Protein AF-A0A8S0GYQ1-F1 (afdb_monomer)

Nearest PDB structures (foldseek):
  6uzl-assembly1_B  TM=2.030E-01  e=9.164E+00  Escherichia coli

Foldseek 3Di:
DDPVVVVVVVVVVVVVVCVPPPNPQVVLVVVLVVQVVVHPLSSLCVLCVLVVQLCLQQVLLQVLLVVVCVVVVVDLQLLLQSSQSCVQQVAFNLVSCVVRPPLCSNSSVCVSPVPQPLNVLSNQLNVLSVVQSVLRRCNNCVVVVHDDDDDPVRSVVSSVCNVVSVVSNCVSSVSNLLRSLVSNLVSLVVVLVVCCVPPNDALVSLVSVLLSLLSVLLNVLVVCVVVVNDDLVNLVVSLVVSVVSVVVSVVRLDDPDDDPVNVVSNQLCVQLVVLSVQLSVLSVLLSVCVVVVHDPVSNVVSSVSNVSSSSSNSSSNCVVVSVVD

Mean predicted aligned error: 8.32 Å

Structure (mmCIF, N/CA/C/O backbone):
data_AF-A0A8S0GYQ1-F1
#
_entry.id   AF-A0A8S0GYQ1-F1
#
loop_
_atom_site.group_PDB
_atom_site.id
_atom_site.type_symbol
_atom_site.label_atom_id
_atom_site.label_alt_id
_atom_site.label_comp_id
_atom_site.label_asym_id
_atom_site.label_entity_id
_atom_site.label_seq_id
_atom_site.pdbx_PDB_ins_code
_atom_site.Cartn_x
_atom_site.Cartn_y
_atom_site.Cartn_z
_atom_site.occupancy
_atom_site.B_iso_or_equiv
_atom_site.auth_seq_id
_atom_site.auth_comp_id
_atom_site.auth_asym_id
_atom_site.auth_atom_id
_atom_site.pdbx_PDB_model_num
ATOM 1 N N . MET A 1 1 ? 32.419 1.983 55.353 1.00 44.28 1 MET A N 1
ATOM 2 C CA . MET A 1 1 ? 32.301 2.338 53.918 1.00 44.28 1 MET A CA 1
ATOM 3 C C . MET A 1 1 ? 31.453 3.589 53.812 1.00 44.28 1 MET A C 1
ATOM 5 O O . MET A 1 1 ? 30.382 3.612 54.399 1.00 44.28 1 MET A O 1
ATOM 9 N N . ASN A 1 2 ? 31.965 4.642 53.174 1.00 34.84 2 ASN A N 1
ATOM 10 C CA . ASN A 1 2 ? 31.325 5.958 53.165 1.00 34.84 2 ASN A CA 1
ATOM 11 C C . ASN A 1 2 ? 30.160 5.965 52.139 1.00 34.84 2 ASN A C 1
ATOM 13 O O . ASN A 1 2 ? 30.427 5.750 50.954 1.00 34.84 2 ASN A O 1
ATOM 17 N N . PRO A 1 3 ? 28.890 6.174 52.545 1.00 40.16 3 PRO A N 1
ATOM 18 C CA . PRO A 1 3 ? 27.727 6.031 51.656 1.00 40.16 3 PRO A CA 1
ATOM 19 C C . PRO A 1 3 ? 27.695 7.042 50.499 1.00 40.16 3 PRO A C 1
ATOM 21 O O . PRO A 1 3 ? 27.059 6.795 49.478 1.00 40.16 3 PRO A O 1
ATOM 24 N N . ASN A 1 4 ? 28.462 8.131 50.601 1.00 40.25 4 ASN A N 1
ATOM 25 C CA . ASN A 1 4 ? 28.555 9.174 49.575 1.00 40.25 4 ASN A CA 1
ATOM 26 C C . ASN A 1 4 ? 29.344 8.759 48.317 1.00 40.25 4 ASN A C 1
ATOM 28 O O . ASN A 1 4 ? 29.399 9.523 47.359 1.00 40.25 4 ASN A O 1
ATOM 32 N N . TRP A 1 5 ? 29.938 7.560 48.296 1.00 33.81 5 TRP A N 1
ATOM 33 C CA . TRP A 1 5 ? 30.630 7.013 47.119 1.00 33.81 5 TRP A CA 1
ATOM 34 C C . TRP A 1 5 ? 29.792 5.989 46.333 1.00 33.81 5 TRP A C 1
ATOM 36 O O . TRP A 1 5 ? 30.150 5.653 45.210 1.00 33.81 5 TRP A O 1
ATOM 46 N N . LEU A 1 6 ? 28.647 5.533 46.858 1.00 37.72 6 LEU A N 1
ATOM 47 C CA . LEU A 1 6 ? 27.788 4.551 46.174 1.00 37.72 6 LEU A CA 1
ATOM 48 C C . LEU A 1 6 ? 26.977 5.168 45.021 1.00 37.72 6 LEU A C 1
ATOM 50 O O . LEU A 1 6 ? 26.761 4.516 44.003 1.00 37.72 6 LEU A O 1
ATOM 54 N N . LEU A 1 7 ? 26.590 6.439 45.147 1.00 37.38 7 LEU A N 1
ATOM 55 C CA . LEU A 1 7 ? 25.866 7.183 44.111 1.00 37.38 7 LEU A CA 1
ATOM 56 C C . LEU A 1 7 ? 26.712 7.478 42.855 1.00 37.38 7 LEU A C 1
ATOM 58 O O . LEU A 1 7 ? 26.239 7.164 41.764 1.00 37.38 7 LEU A O 1
ATOM 62 N N . PRO A 1 8 ? 27.954 8.003 42.943 1.00 39.53 8 PRO A N 1
ATOM 63 C CA . PRO A 1 8 ? 28.768 8.235 41.750 1.00 39.53 8 PRO A CA 1
ATOM 64 C C . PRO A 1 8 ? 29.263 6.928 41.114 1.00 39.53 8 PRO A C 1
ATOM 66 O O . PRO A 1 8 ? 29.319 6.843 39.892 1.00 39.53 8 PRO A O 1
ATOM 69 N N . ILE A 1 9 ? 29.545 5.879 41.898 1.00 42.47 9 ILE A N 1
ATOM 70 C CA . ILE A 1 9 ? 29.952 4.570 41.358 1.00 42.47 9 ILE A CA 1
ATOM 71 C C . ILE A 1 9 ? 28.778 3.881 40.640 1.00 42.47 9 ILE A C 1
ATOM 73 O O . ILE A 1 9 ? 28.980 3.317 39.567 1.00 42.47 9 ILE A O 1
ATOM 77 N N . GLY A 1 10 ? 27.546 3.989 41.158 1.00 35.22 10 GLY A N 1
ATOM 78 C CA . GLY A 1 10 ? 26.337 3.479 40.496 1.00 35.22 10 GLY A CA 1
ATOM 79 C C . GLY A 1 10 ? 25.985 4.221 39.200 1.00 35.22 10 GLY A C 1
ATOM 80 O O . GLY A 1 10 ? 25.602 3.591 38.216 1.00 35.22 10 GLY A O 1
ATOM 81 N N . LEU A 1 11 ? 26.187 5.543 39.159 1.00 40.12 11 LEU A N 1
ATOM 82 C CA . LEU A 1 11 ? 25.996 6.364 37.954 1.00 40.12 11 LEU A CA 1
ATOM 83 C C . LEU A 1 11 ? 27.072 6.099 36.892 1.00 40.12 11 LEU A C 1
ATOM 85 O O . LEU A 1 11 ? 26.756 6.016 35.707 1.00 40.12 11 LEU A O 1
ATOM 89 N N . VAL A 1 12 ? 28.327 5.899 37.307 1.00 40.50 12 VAL A N 1
ATOM 90 C CA . VAL A 1 12 ? 29.435 5.563 36.401 1.00 40.50 12 VAL A CA 1
ATOM 91 C C . VAL A 1 12 ? 29.296 4.138 35.855 1.00 40.50 12 VAL A C 1
ATOM 93 O O . VAL A 1 12 ? 29.526 3.942 34.664 1.00 40.50 12 VAL A O 1
ATOM 96 N N . LEU A 1 13 ? 28.838 3.158 36.646 1.00 38.81 13 LEU A N 1
ATOM 97 C CA . LEU A 1 13 ? 28.524 1.800 36.164 1.00 38.81 13 LEU A CA 1
ATOM 98 C C . LEU A 1 13 ? 27.293 1.765 35.241 1.00 38.81 13 LEU A C 1
ATOM 100 O O . LEU A 1 13 ? 27.305 1.058 34.235 1.00 38.81 13 LEU A O 1
ATOM 104 N N . GLY A 1 14 ? 26.261 2.568 35.525 1.00 37.78 14 GLY A N 1
ATOM 105 C CA . GLY A 1 14 ? 25.085 2.708 34.659 1.00 37.78 14 GLY A CA 1
ATOM 106 C C . GLY A 1 14 ? 25.404 3.357 33.306 1.00 37.78 14 GLY A C 1
ATOM 107 O O . GLY A 1 14 ? 24.944 2.882 32.271 1.00 37.78 14 GLY A O 1
ATOM 108 N N . LEU A 1 15 ? 26.249 4.394 33.290 1.00 39.94 15 LEU A N 1
ATOM 109 C CA . LEU A 1 15 ? 26.660 5.085 32.060 1.00 39.94 15 LEU A CA 1
ATOM 110 C C . LEU A 1 15 ? 27.707 4.303 31.248 1.00 39.94 15 LEU A C 1
ATOM 112 O O . LEU A 1 15 ? 27.685 4.355 30.020 1.00 39.94 15 LEU A O 1
ATOM 116 N N . THR A 1 16 ? 28.582 3.524 31.892 1.00 38.12 16 THR A N 1
ATOM 117 C CA . THR A 1 16 ? 29.564 2.682 31.177 1.00 38.12 16 THR A CA 1
ATOM 118 C C . THR A 1 16 ? 28.940 1.433 30.549 1.00 38.12 16 THR A C 1
ATOM 120 O O . THR A 1 16 ? 29.369 1.032 29.466 1.00 38.12 16 THR A O 1
ATOM 123 N N . LEU A 1 17 ? 27.871 0.870 31.128 1.00 38.47 17 LEU A N 1
ATOM 124 C CA . LEU A 1 17 ? 27.113 -0.230 30.507 1.00 38.47 17 LEU A CA 1
ATOM 125 C C . LEU A 1 17 ? 26.279 0.222 29.295 1.00 38.47 17 LEU A C 1
ATOM 127 O O . LEU A 1 17 ? 26.139 -0.536 28.337 1.00 38.47 17 LEU A O 1
ATOM 131 N N . VAL A 1 18 ? 25.791 1.467 29.290 1.00 39.97 18 VAL A N 1
ATOM 132 C CA . VAL A 1 18 ? 25.131 2.082 28.120 1.00 39.97 18 VAL A CA 1
ATOM 133 C C . VAL A 1 18 ? 26.150 2.486 27.041 1.00 39.97 18 VAL A C 1
ATOM 135 O O . VAL A 1 18 ? 25.830 2.473 25.854 1.00 39.97 18 VAL A O 1
ATOM 138 N N . GLY A 1 19 ? 27.392 2.792 27.432 1.00 35.19 19 GLY A N 1
ATOM 139 C CA . GLY A 1 19 ? 28.473 3.174 26.518 1.00 35.19 19 GLY A CA 1
ATOM 140 C C . GLY A 1 19 ? 29.152 2.016 25.772 1.00 35.19 19 GLY A C 1
ATOM 141 O O . GLY A 1 19 ? 29.687 2.239 24.689 1.00 35.19 19 GLY A O 1
ATOM 142 N N . LEU A 1 20 ? 29.127 0.786 26.304 1.00 36.41 20 LEU A N 1
ATOM 143 C CA . LEU A 1 20 ? 29.852 -0.364 25.725 1.00 36.41 20 LEU A CA 1
ATOM 144 C C . LEU A 1 20 ? 28.961 -1.398 25.013 1.00 36.41 20 LEU A C 1
ATOM 146 O O . LEU A 1 20 ? 29.473 -2.247 24.285 1.00 36.41 20 LEU A O 1
ATOM 150 N N . ALA A 1 21 ? 27.636 -1.299 25.139 1.00 37.34 21 ALA A N 1
ATOM 151 C CA . ALA A 1 21 ? 26.680 -2.076 24.355 1.00 37.34 21 ALA A CA 1
ATOM 152 C C . ALA A 1 21 ? 25.770 -1.108 23.595 1.00 37.34 21 ALA A C 1
ATOM 154 O O . ALA A 1 21 ? 24.967 -0.415 24.209 1.00 37.34 21 ALA A O 1
ATOM 155 N N . GLY A 1 22 ? 25.911 -1.048 22.264 1.00 36.31 22 GLY A N 1
ATOM 156 C CA . GLY A 1 22 ? 25.207 -0.101 21.392 1.00 36.31 22 GLY A CA 1
ATOM 157 C C . GLY A 1 22 ? 23.780 0.222 21.859 1.00 36.31 22 GLY A C 1
ATOM 158 O O . GLY A 1 22 ? 22.907 -0.646 21.875 1.00 36.31 22 GLY A O 1
ATOM 159 N N . ALA A 1 23 ? 23.568 1.484 22.233 1.00 38.94 23 ALA A N 1
ATOM 160 C CA . ALA A 1 23 ? 22.465 1.973 23.060 1.00 38.94 23 ALA A CA 1
ATOM 161 C C . ALA A 1 23 ? 21.030 1.761 22.523 1.00 38.94 23 ALA A C 1
ATOM 163 O O . ALA A 1 23 ? 20.078 2.115 23.209 1.00 38.94 23 ALA A O 1
ATOM 164 N N . SER A 1 24 ? 20.813 1.160 21.347 1.00 47.16 24 SER A N 1
ATOM 165 C CA . SER A 1 24 ? 19.453 0.975 20.808 1.00 47.16 24 SER A CA 1
ATOM 166 C C . SER A 1 24 ? 18.677 -0.165 21.470 1.00 47.16 24 SER A C 1
ATOM 168 O O . SER A 1 24 ? 17.473 -0.046 21.676 1.00 47.16 24 SER A O 1
ATOM 170 N N . LYS A 1 25 ? 19.347 -1.261 21.849 1.00 45.75 25 LYS A N 1
ATOM 171 C CA . LYS A 1 25 ? 18.683 -2.431 22.451 1.00 45.75 25 LYS A CA 1
ATOM 172 C C . LYS A 1 25 ? 18.169 -2.195 23.881 1.00 45.75 25 LYS A C 1
ATOM 174 O O . LYS A 1 25 ? 17.034 -2.588 24.147 1.00 45.75 25 LYS A O 1
ATOM 179 N N . PRO A 1 26 ? 18.932 -1.583 24.811 1.00 49.12 26 PRO A N 1
ATOM 180 C CA . PRO A 1 26 ? 18.418 -1.308 26.154 1.00 49.12 26 PRO A CA 1
ATOM 181 C C . PRO A 1 26 ? 17.347 -0.206 26.159 1.00 49.12 26 PRO A C 1
ATOM 183 O O . PRO A 1 26 ? 16.358 -0.351 26.871 1.00 49.12 26 PRO A O 1
ATOM 186 N N . LEU A 1 27 ? 17.476 0.832 25.321 1.00 56.28 27 LEU A N 1
ATOM 187 C CA . LEU A 1 27 ? 16.452 1.877 25.182 1.00 56.28 27 LEU A CA 1
ATOM 188 C C . LEU A 1 27 ? 15.154 1.332 24.566 1.00 56.28 27 LEU A C 1
ATOM 190 O O . LEU A 1 27 ? 14.079 1.582 25.098 1.00 56.28 27 LEU A O 1
ATOM 194 N N . GLY A 1 28 ? 15.239 0.495 23.525 1.00 55.81 28 GLY A N 1
ATOM 195 C CA . GLY A 1 28 ? 14.060 -0.148 22.934 1.00 55.81 28 GLY A CA 1
ATOM 196 C C . GLY A 1 28 ? 13.309 -1.071 23.903 1.00 55.81 28 GLY A C 1
ATOM 197 O O . GLY A 1 28 ? 12.087 -1.158 23.834 1.00 55.81 28 GLY A O 1
ATOM 198 N N . ARG A 1 29 ? 14.016 -1.722 24.840 1.00 60.44 29 ARG A N 1
ATOM 199 C CA . ARG A 1 29 ? 13.402 -2.525 25.913 1.00 60.44 29 ARG A CA 1
ATOM 200 C C . ARG A 1 29 ? 12.695 -1.669 26.962 1.00 60.44 29 ARG A C 1
ATOM 202 O O . ARG A 1 29 ? 11.661 -2.094 27.461 1.00 60.44 29 ARG A O 1
ATOM 209 N N . LEU A 1 30 ? 13.239 -0.497 27.294 1.00 55.66 30 LEU A N 1
ATOM 210 C CA . LEU A 1 30 ? 12.618 0.440 28.234 1.00 55.66 30 LEU A CA 1
ATOM 211 C C . LEU A 1 30 ? 11.359 1.080 27.640 1.00 55.66 30 LEU A C 1
ATOM 213 O O . LEU A 1 30 ? 10.330 1.087 28.308 1.00 55.66 30 LEU A O 1
ATOM 217 N N . ASP A 1 31 ? 11.410 1.522 26.381 1.00 57.66 31 ASP A N 1
ATOM 218 C CA . ASP A 1 31 ? 10.234 2.015 25.651 1.00 57.66 31 ASP A CA 1
ATOM 219 C C . ASP A 1 31 ? 9.130 0.955 25.591 1.00 57.66 31 ASP A C 1
ATOM 221 O O . ASP A 1 31 ? 7.994 1.220 25.961 1.00 57.66 31 ASP A O 1
ATOM 225 N N . LEU A 1 32 ? 9.464 -0.273 25.175 1.00 59.47 32 LEU A N 1
ATOM 226 C CA . LEU A 1 32 ? 8.482 -1.357 25.098 1.00 59.47 32 LEU A CA 1
ATOM 227 C C . LEU A 1 32 ? 7.928 -1.747 26.465 1.00 59.47 32 LEU A C 1
ATOM 229 O O . LEU A 1 32 ? 6.761 -2.111 26.567 1.00 59.47 32 LEU A O 1
ATOM 233 N N . TRP A 1 33 ? 8.751 -1.687 27.513 1.00 64.62 33 TRP A N 1
ATOM 234 C CA . TRP A 1 33 ? 8.284 -1.903 28.875 1.00 64.62 33 TRP A CA 1
ATOM 235 C C . TRP A 1 33 ? 7.270 -0.828 29.280 1.00 64.62 33 TRP A C 1
ATOM 237 O O . TRP A 1 33 ? 6.220 -1.183 29.805 1.00 64.62 33 TRP A O 1
ATOM 247 N N . LEU A 1 34 ? 7.534 0.451 28.981 1.00 65.12 34 LEU A N 1
ATOM 248 C CA . LEU A 1 34 ? 6.586 1.548 29.211 1.00 65.12 34 LEU A CA 1
ATOM 249 C C . LEU A 1 34 ? 5.295 1.364 28.400 1.00 65.12 34 LEU A C 1
ATOM 251 O O . LEU A 1 34 ? 4.205 1.525 28.941 1.00 65.12 34 LEU A O 1
ATOM 255 N N . ASP A 1 35 ? 5.399 0.955 27.138 1.00 66.69 35 ASP A N 1
ATOM 256 C CA . ASP A 1 35 ? 4.242 0.711 26.273 1.00 66.69 35 ASP A CA 1
ATOM 257 C C . ASP A 1 35 ? 3.379 -0.454 26.771 1.00 66.69 35 ASP A C 1
ATOM 259 O O . ASP A 1 35 ? 2.149 -0.406 26.711 1.00 66.69 35 ASP A O 1
ATOM 263 N N . HIS A 1 36 ? 4.017 -1.498 27.304 1.00 56.06 36 HIS A N 1
ATOM 264 C CA . HIS A 1 36 ? 3.325 -2.649 27.874 1.00 56.06 36 HIS A CA 1
ATOM 265 C C . HIS A 1 36 ? 2.578 -2.288 29.171 1.00 56.06 36 HIS A C 1
ATOM 267 O O . HIS A 1 36 ? 1.593 -2.953 29.501 1.00 56.06 36 HIS A O 1
ATOM 273 N N . GLN A 1 37 ? 2.999 -1.235 29.887 1.00 68.25 37 GLN A N 1
ATOM 274 C CA . GLN A 1 37 ? 2.236 -0.699 31.021 1.00 68.25 37 GLN A CA 1
ATOM 275 C C . GLN A 1 37 ? 0.925 -0.031 30.574 1.00 68.25 37 GLN A C 1
ATOM 277 O O . GLN A 1 37 ? -0.034 -0.044 31.340 1.00 68.25 37 GLN A O 1
ATOM 282 N N . ASP A 1 38 ? 0.856 0.526 29.354 1.00 73.69 38 ASP A N 1
ATOM 283 C CA . ASP A 1 38 ? -0.395 1.048 28.781 1.00 73.69 38 ASP A CA 1
ATOM 284 C C . ASP A 1 38 ? -1.295 -0.103 28.302 1.00 73.69 38 ASP A C 1
ATOM 286 O O . ASP A 1 38 ? -2.409 -0.272 28.795 1.00 73.69 38 ASP A O 1
ATOM 290 N N . SER A 1 39 ? -0.815 -0.936 27.367 1.00 80.75 39 SER A N 1
ATOM 291 C CA . SER A 1 39 ? -1.464 -2.207 27.002 1.00 80.75 39 SER A CA 1
ATOM 292 C C . SER A 1 39 ? -0.577 -3.082 26.097 1.00 80.75 39 SER A C 1
ATOM 294 O O . SER A 1 39 ? 0.268 -2.551 25.370 1.00 80.75 39 SER A O 1
ATOM 296 N N . PRO A 1 40 ? -0.826 -4.408 26.008 1.00 86.12 40 PRO A N 1
ATOM 297 C CA . PRO A 1 40 ? -0.179 -5.263 25.005 1.00 86.12 40 PRO A CA 1
ATOM 298 C C . PRO A 1 40 ? -0.375 -4.763 23.562 1.00 86.12 40 PRO A C 1
ATOM 300 O O . PRO A 1 40 ? 0.549 -4.816 22.753 1.00 86.12 40 PRO A O 1
ATOM 303 N N . SER A 1 41 ? -1.555 -4.213 23.251 1.00 84.44 41 SER A N 1
ATOM 304 C CA . SER A 1 41 ? -1.864 -3.665 21.922 1.00 84.44 41 SER A CA 1
ATOM 305 C C . SER A 1 41 ? -1.034 -2.420 21.586 1.00 84.44 41 SER A C 1
ATOM 307 O O . SER A 1 41 ? -0.599 -2.259 20.448 1.00 84.44 41 SER A O 1
ATOM 309 N N . THR A 1 42 ? -0.752 -1.569 22.580 1.00 84.12 42 THR A N 1
ATOM 310 C CA . THR A 1 42 ? 0.104 -0.384 22.427 1.00 84.12 42 THR A CA 1
ATOM 311 C C . THR A 1 42 ? 1.555 -0.801 22.185 1.00 84.12 42 THR A C 1
ATOM 313 O O . THR A 1 42 ? 2.178 -0.308 21.245 1.00 84.12 42 THR A O 1
ATOM 316 N N . ALA A 1 43 ? 2.071 -1.765 22.955 1.00 86.62 43 ALA A N 1
ATOM 317 C CA . ALA A 1 43 ? 3.413 -2.311 22.739 1.00 86.62 43 ALA A CA 1
ATOM 318 C C . ALA A 1 43 ? 3.568 -2.922 21.336 1.00 86.62 43 ALA A C 1
ATOM 320 O O . ALA A 1 43 ? 4.577 -2.694 20.667 1.00 86.62 43 ALA A O 1
ATOM 321 N N . GLN A 1 44 ? 2.550 -3.643 20.857 1.00 91.56 44 GLN A N 1
ATOM 322 C CA . GLN A 1 44 ? 2.535 -4.201 19.506 1.00 91.56 44 GLN A CA 1
ATOM 323 C C . GLN A 1 44 ? 2.498 -3.117 18.423 1.00 91.56 44 GLN A C 1
ATOM 325 O O . GLN A 1 44 ? 3.324 -3.160 17.512 1.00 91.56 44 GLN A O 1
ATOM 330 N N . ALA A 1 45 ? 1.621 -2.114 18.539 1.00 88.06 45 ALA A N 1
ATOM 331 C CA . ALA A 1 45 ? 1.587 -0.983 17.609 1.00 88.06 45 ALA A CA 1
ATOM 332 C C . ALA A 1 45 ? 2.955 -0.287 17.516 1.00 88.06 45 ALA A C 1
ATOM 334 O O . ALA A 1 45 ? 3.472 -0.065 16.421 1.00 88.06 45 ALA A O 1
ATOM 335 N N . ASN A 1 46 ? 3.586 -0.010 18.658 1.00 88.12 46 ASN A N 1
ATOM 336 C CA . ASN A 1 46 ? 4.882 0.666 18.706 1.00 88.12 46 ASN A CA 1
ATOM 337 C C . ASN A 1 46 ? 6.035 -0.208 18.195 1.00 88.12 46 ASN A C 1
ATOM 339 O O . ASN A 1 46 ? 6.995 0.314 17.624 1.00 88.12 46 ASN A O 1
ATOM 343 N N . ALA A 1 47 ? 5.945 -1.531 18.352 1.00 92.44 47 ALA A N 1
ATOM 344 C CA . ALA A 1 47 ? 6.902 -2.466 17.771 1.00 92.44 47 ALA A CA 1
ATOM 345 C C . ALA A 1 47 ? 6.804 -2.553 16.240 1.00 92.44 47 ALA A C 1
ATOM 347 O O . ALA A 1 47 ? 7.823 -2.753 15.578 1.00 92.44 47 ALA A O 1
ATOM 348 N N . LEU A 1 48 ? 5.601 -2.389 15.682 1.00 94.19 48 LEU A N 1
ATOM 349 C CA . LEU A 1 48 ? 5.346 -2.438 14.240 1.00 94.19 48 LEU A CA 1
ATOM 350 C C . LEU A 1 48 ? 5.515 -1.080 13.551 1.00 94.19 48 LEU A C 1
ATOM 352 O O . LEU A 1 48 ? 5.822 -1.048 12.360 1.00 94.19 48 LEU A O 1
ATOM 356 N N . ALA A 1 49 ? 5.357 0.032 14.275 1.00 90.94 49 ALA A N 1
ATOM 357 C CA . ALA A 1 49 ? 5.348 1.383 13.714 1.00 90.94 49 ALA A CA 1
ATOM 358 C C . ALA A 1 49 ? 6.544 1.704 12.793 1.00 90.94 49 ALA A C 1
ATOM 360 O O . ALA A 1 49 ? 6.305 2.243 11.712 1.00 90.94 49 ALA A O 1
ATOM 361 N N . PRO A 1 50 ? 7.806 1.342 13.110 1.00 92.75 50 PRO A N 1
ATOM 362 C CA . PRO A 1 50 ? 8.924 1.588 12.196 1.00 92.75 50 PRO A CA 1
ATOM 363 C C . PRO A 1 50 ? 8.824 0.797 10.880 1.00 92.75 50 PRO A C 1
ATOM 365 O O . PRO A 1 50 ? 9.187 1.311 9.822 1.00 92.75 50 PRO A O 1
ATOM 368 N N . ILE A 1 51 ? 8.299 -0.432 10.926 1.00 95.50 51 ILE A N 1
ATOM 369 C CA . ILE A 1 51 ? 8.076 -1.274 9.741 1.00 95.50 51 ILE A CA 1
ATOM 370 C C . ILE A 1 51 ? 6.938 -0.685 8.902 1.00 95.50 51 ILE A C 1
ATOM 372 O O . ILE A 1 51 ? 7.110 -0.467 7.705 1.00 95.50 51 ILE A O 1
ATOM 376 N N . VAL A 1 52 ? 5.808 -0.356 9.538 1.00 91.88 52 VAL A N 1
ATOM 377 C CA . VAL A 1 52 ? 4.659 0.301 8.894 1.00 91.88 52 VAL A CA 1
ATOM 378 C C . VAL A 1 52 ? 5.083 1.619 8.244 1.00 91.88 52 VAL A C 1
ATOM 380 O O . VAL A 1 52 ? 4.722 1.871 7.098 1.00 91.88 52 VAL A O 1
ATOM 383 N N . ASN A 1 53 ? 5.882 2.443 8.929 1.00 90.31 53 ASN A N 1
ATOM 384 C CA . ASN A 1 53 ? 6.372 3.708 8.387 1.00 90.31 53 ASN A CA 1
ATOM 385 C C . ASN A 1 53 ? 7.262 3.483 7.159 1.00 90.31 53 ASN A C 1
ATOM 387 O O . ASN A 1 53 ? 7.029 4.088 6.118 1.00 90.31 53 ASN A O 1
ATOM 391 N N . CYS A 1 54 ? 8.223 2.562 7.229 1.00 93.31 54 CYS A N 1
ATOM 392 C CA . CYS A 1 54 ? 9.060 2.232 6.078 1.00 93.31 54 CYS A CA 1
ATOM 393 C C . CYS A 1 54 ? 8.228 1.769 4.862 1.00 93.31 54 CYS A C 1
ATOM 395 O O . CYS A 1 54 ? 8.433 2.248 3.745 1.00 93.31 54 CYS A O 1
ATOM 397 N N . MET A 1 55 ? 7.233 0.900 5.077 1.00 93.50 55 MET A N 1
ATOM 398 C CA . MET A 1 55 ? 6.337 0.438 4.010 1.00 93.50 55 MET A CA 1
ATOM 399 C C . MET A 1 55 ? 5.480 1.578 3.439 1.00 93.50 55 MET A C 1
ATOM 401 O O . MET A 1 55 ? 5.362 1.735 2.227 1.00 93.50 55 MET A O 1
ATOM 405 N N . ASN A 1 56 ? 4.912 2.421 4.295 1.00 89.75 56 ASN A N 1
ATOM 406 C CA . ASN A 1 56 ? 4.023 3.495 3.863 1.00 89.75 56 ASN A CA 1
ATOM 407 C C . ASN A 1 56 ? 4.758 4.636 3.149 1.00 89.75 56 ASN A C 1
ATOM 409 O O . ASN A 1 56 ? 4.210 5.215 2.212 1.00 89.75 56 ASN A O 1
ATOM 413 N N . GLN A 1 57 ? 5.977 4.963 3.586 1.00 87.25 57 GLN A N 1
ATOM 414 C CA . GLN A 1 57 ? 6.720 6.123 3.087 1.00 87.25 57 GLN A CA 1
ATOM 415 C C . GLN A 1 57 ? 7.681 5.808 1.943 1.00 87.25 57 GLN A C 1
ATOM 417 O O . GLN A 1 57 ? 8.038 6.717 1.197 1.00 87.25 57 GLN A O 1
ATOM 422 N N . VAL A 1 58 ? 8.099 4.548 1.789 1.00 90.62 58 VAL A N 1
ATOM 423 C CA . VAL A 1 58 ? 9.044 4.138 0.739 1.00 90.62 58 VAL A CA 1
ATOM 424 C C . VAL A 1 58 ? 8.398 3.148 -0.219 1.00 90.62 58 VAL A C 1
ATOM 426 O O . VAL A 1 58 ? 8.324 3.422 -1.415 1.00 90.62 58 VAL A O 1
ATOM 429 N N . ASP A 1 59 ? 7.877 2.033 0.297 1.00 92.62 59 ASP A N 1
ATOM 430 C CA . ASP A 1 59 ? 7.36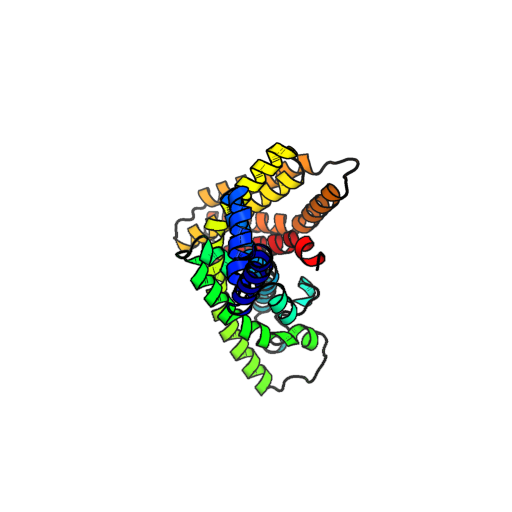7 0.949 -0.549 1.00 92.62 59 ASP A CA 1
ATOM 431 C C . ASP A 1 59 ? 6.115 1.334 -1.342 1.00 92.62 59 ASP A C 1
ATOM 433 O O . ASP A 1 59 ? 6.030 1.058 -2.536 1.00 92.62 59 ASP A O 1
ATOM 437 N N . VAL A 1 60 ? 5.146 2.000 -0.707 1.00 91.62 60 VAL A N 1
ATOM 438 C CA . VAL A 1 60 ? 3.918 2.434 -1.388 1.00 91.62 60 VAL A CA 1
ATOM 439 C C . VAL A 1 60 ? 4.225 3.407 -2.547 1.00 91.62 60 VAL A C 1
ATOM 441 O O . VAL A 1 60 ? 3.842 3.089 -3.674 1.00 91.62 60 VAL A O 1
ATOM 444 N N . PRO A 1 61 ? 4.936 4.544 -2.355 1.00 89.38 61 PRO A N 1
ATOM 445 C CA . PRO A 1 61 ? 5.328 5.412 -3.472 1.00 89.38 61 PRO A CA 1
ATOM 446 C C . PRO A 1 61 ? 6.112 4.682 -4.562 1.00 89.38 61 PRO A C 1
ATOM 448 O O . PRO A 1 61 ? 5.872 4.900 -5.749 1.00 89.38 61 PRO A O 1
ATOM 451 N N . TRP A 1 62 ? 7.024 3.792 -4.164 1.00 90.00 62 TRP A N 1
ATOM 452 C CA . TRP A 1 62 ? 7.803 2.997 -5.101 1.00 90.00 62 TRP A CA 1
ATOM 453 C C . TRP A 1 62 ? 6.917 2.120 -5.987 1.00 90.00 62 TRP A C 1
ATOM 455 O O . TRP A 1 62 ? 7.089 2.108 -7.204 1.00 90.00 62 TRP A O 1
ATOM 465 N N . ARG A 1 63 ? 5.934 1.421 -5.408 1.00 90.75 63 ARG A N 1
ATOM 466 C CA . ARG A 1 63 ? 5.025 0.549 -6.166 1.00 90.75 63 ARG A CA 1
ATOM 467 C C . ARG A 1 63 ? 4.170 1.328 -7.146 1.00 90.75 63 ARG A C 1
ATOM 469 O O . ARG A 1 63 ? 3.969 0.858 -8.262 1.00 90.75 63 ARG A O 1
ATOM 476 N N . LEU A 1 64 ? 3.719 2.521 -6.763 1.00 90.12 64 LEU A N 1
ATOM 477 C CA . LEU A 1 64 ? 2.986 3.407 -7.665 1.00 90.12 64 LEU A CA 1
ATOM 478 C C . LEU A 1 64 ? 3.856 3.830 -8.858 1.00 90.12 64 LEU A C 1
ATOM 480 O O . LEU A 1 64 ? 3.396 3.781 -9.998 1.00 90.12 64 LEU A O 1
ATOM 484 N N . ALA A 1 65 ? 5.126 4.170 -8.618 1.00 89.69 65 ALA A N 1
ATOM 485 C CA . ALA A 1 65 ? 6.081 4.478 -9.683 1.00 89.69 65 ALA A CA 1
ATOM 486 C C . ALA A 1 65 ? 6.370 3.258 -10.580 1.00 89.69 65 ALA A C 1
ATOM 488 O O . ALA A 1 65 ? 6.304 3.366 -11.804 1.00 89.69 65 ALA A O 1
ATOM 489 N N . HIS A 1 66 ? 6.590 2.079 -9.987 1.00 90.12 66 HIS A N 1
ATOM 490 C CA . HIS A 1 66 ? 6.764 0.819 -10.716 1.00 90.12 66 HIS A CA 1
ATOM 491 C C . HIS A 1 66 ? 5.569 0.532 -11.634 1.00 90.12 66 HIS A C 1
ATOM 493 O O . HIS A 1 66 ? 5.733 0.211 -12.808 1.00 90.12 66 HIS A O 1
ATOM 499 N N . GLN A 1 67 ? 4.350 0.646 -11.107 1.00 89.00 67 GLN A N 1
ATOM 500 C CA . GLN A 1 67 ? 3.122 0.410 -11.864 1.00 89.00 67 GLN A CA 1
ATOM 501 C C . GLN A 1 67 ? 2.981 1.389 -13.032 1.00 89.00 67 GLN A C 1
ATO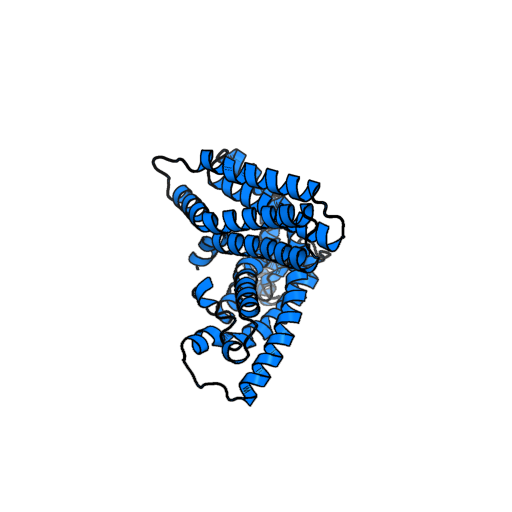M 503 O O . GLN A 1 67 ? 2.665 0.958 -14.138 1.00 89.00 67 GLN A O 1
ATOM 508 N N . ALA A 1 68 ? 3.260 2.678 -12.815 1.00 89.19 68 ALA A N 1
ATOM 509 C CA . ALA A 1 68 ? 3.254 3.674 -13.885 1.00 89.19 68 ALA A CA 1
ATOM 510 C C . ALA A 1 68 ? 4.274 3.329 -14.984 1.00 89.19 68 ALA A C 1
ATOM 512 O O . ALA A 1 68 ? 3.938 3.344 -16.166 1.00 89.19 68 ALA A O 1
ATOM 513 N N . PHE A 1 69 ? 5.487 2.923 -14.599 1.00 89.88 69 PHE A N 1
ATOM 514 C CA . PHE A 1 69 ? 6.519 2.497 -15.542 1.00 89.88 69 PHE A CA 1
ATOM 515 C C . PHE A 1 69 ? 6.099 1.277 -16.374 1.00 89.88 69 PHE A C 1
ATOM 517 O O . PHE A 1 69 ? 6.282 1.265 -17.594 1.00 89.88 69 PHE A O 1
ATOM 524 N N . MET A 1 70 ? 5.493 0.268 -15.740 1.00 89.75 70 MET A N 1
ATOM 525 C CA . MET A 1 70 ? 4.988 -0.915 -16.444 1.00 89.75 70 MET A CA 1
ATOM 526 C C . MET A 1 70 ? 3.823 -0.576 -17.381 1.00 89.75 70 MET A C 1
ATOM 528 O O . MET A 1 70 ? 3.775 -1.096 -18.493 1.00 89.75 70 MET A O 1
ATOM 532 N N . ALA A 1 71 ? 2.923 0.327 -16.977 1.00 87.88 71 ALA A N 1
ATOM 533 C CA . ALA A 1 71 ? 1.803 0.777 -17.805 1.00 87.88 71 ALA A CA 1
ATOM 534 C C . ALA A 1 71 ? 2.258 1.524 -19.072 1.00 87.88 71 ALA A C 1
ATOM 536 O O . ALA A 1 71 ? 1.606 1.437 -20.110 1.00 87.88 71 ALA A O 1
ATOM 537 N N . GLU A 1 72 ? 3.402 2.210 -19.021 1.00 87.06 72 GLU A N 1
ATOM 538 C CA . GLU A 1 72 ? 4.028 2.837 -20.192 1.00 87.06 72 GLU A CA 1
ATOM 539 C C . GLU A 1 72 ? 4.758 1.842 -21.117 1.00 87.06 72 GLU A C 1
ATOM 541 O O . GLU A 1 72 ? 5.325 2.246 -22.134 1.00 87.06 72 GLU A O 1
ATOM 546 N N . GLY A 1 73 ? 4.769 0.549 -20.779 1.00 85.25 73 GLY A N 1
ATOM 547 C CA . GLY A 1 73 ? 5.484 -0.487 -21.526 1.00 85.25 73 GLY A CA 1
ATOM 548 C C . GLY A 1 73 ? 6.975 -0.573 -21.195 1.00 85.25 73 GLY A C 1
ATOM 549 O O . GLY A 1 73 ? 7.747 -1.077 -22.009 1.00 85.25 73 GLY A O 1
ATOM 550 N N . ALA A 1 74 ? 7.390 -0.070 -20.026 1.00 85.38 74 ALA A N 1
ATOM 551 C CA . ALA A 1 74 ? 8.763 -0.115 -19.522 1.00 85.38 74 ALA A CA 1
ATOM 552 C C . ALA A 1 74 ? 9.843 0.341 -20.537 1.00 85.38 74 ALA A C 1
ATOM 554 O O . ALA A 1 74 ? 10.844 -0.357 -20.744 1.00 85.38 74 ALA A O 1
ATOM 555 N N . PRO A 1 75 ? 9.684 1.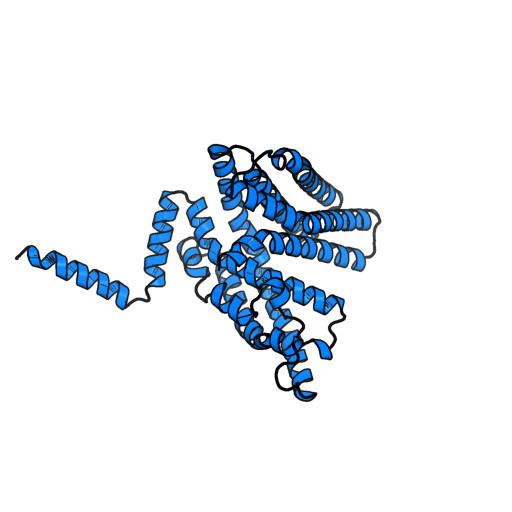502 -21.206 1.00 86.69 75 PRO A N 1
ATOM 556 C CA . PRO A 1 75 ? 10.598 1.908 -22.262 1.00 86.69 75 PRO A CA 1
ATOM 557 C C . PRO A 1 75 ? 12.003 2.139 -21.700 1.00 86.69 75 PRO A C 1
ATOM 559 O O . PRO A 1 75 ? 12.207 2.959 -20.803 1.00 86.69 75 PRO A O 1
ATOM 562 N N . ARG A 1 76 ? 12.997 1.469 -22.298 1.00 89.44 76 ARG A N 1
ATOM 563 C CA . ARG A 1 76 ? 14.420 1.547 -21.916 1.00 89.44 76 ARG A CA 1
ATOM 564 C C . ARG A 1 76 ? 14.908 2.984 -21.699 1.00 89.44 76 ARG A C 1
ATOM 566 O O . ARG A 1 76 ? 15.634 3.252 -20.749 1.00 89.44 76 ARG A O 1
ATOM 573 N N . ALA A 1 77 ? 14.490 3.912 -22.562 1.00 86.12 77 ALA A N 1
ATOM 574 C CA . ALA A 1 77 ? 14.900 5.315 -22.505 1.00 86.12 77 ALA A CA 1
ATOM 575 C C . ALA A 1 77 ? 14.429 6.053 -21.237 1.00 86.12 77 ALA A C 1
ATOM 577 O O . ALA A 1 77 ? 15.099 6.989 -20.814 1.00 86.12 77 ALA A O 1
ATOM 578 N N . LYS A 1 78 ? 13.321 5.622 -20.618 1.00 86.81 78 LYS A N 1
ATOM 579 C CA . LYS A 1 78 ? 12.773 6.223 -19.390 1.00 86.81 78 LYS A CA 1
ATOM 580 C C . LYS A 1 78 ? 13.143 5.459 -18.117 1.00 86.81 78 LYS A C 1
ATOM 582 O O . LYS A 1 78 ? 12.843 5.917 -17.020 1.00 86.81 78 LYS A O 1
ATOM 587 N N . ALA A 1 79 ? 13.805 4.305 -18.231 1.00 88.25 79 ALA A N 1
ATOM 588 C CA . ALA A 1 79 ? 14.206 3.501 -17.075 1.00 88.25 79 ALA A CA 1
ATOM 589 C C . ALA A 1 79 ? 14.965 4.312 -15.997 1.00 88.25 79 ALA A C 1
ATOM 591 O O . ALA A 1 79 ? 14.629 4.166 -14.821 1.00 88.25 79 ALA A O 1
ATOM 592 N N . PRO A 1 80 ? 15.909 5.219 -16.339 1.00 87.94 80 PRO A N 1
ATOM 593 C CA . PRO A 1 80 ? 16.655 5.975 -15.330 1.00 87.94 80 PRO A CA 1
ATOM 594 C C . PRO A 1 80 ? 15.820 6.946 -14.485 1.00 87.94 80 PRO A C 1
ATOM 596 O O . PRO A 1 80 ? 16.254 7.321 -13.399 1.00 87.94 80 PRO A O 1
ATOM 599 N N . GLU A 1 81 ? 14.642 7.348 -14.957 1.00 88.62 81 GLU A N 1
ATOM 600 C CA . GLU A 1 81 ? 13.732 8.309 -14.311 1.00 88.62 81 GLU A CA 1
ATOM 601 C C . GLU A 1 81 ? 12.419 7.672 -13.825 1.00 88.62 81 GLU A C 1
ATOM 603 O O . GLU A 1 81 ? 11.623 8.334 -13.161 1.00 88.62 81 GLU A O 1
ATOM 608 N N . ALA A 1 82 ? 12.212 6.379 -14.099 1.00 85.69 82 ALA A N 1
ATOM 609 C CA . ALA A 1 82 ? 10.987 5.633 -13.804 1.00 85.69 82 ALA A CA 1
ATOM 610 C C . ALA A 1 82 ? 10.571 5.663 -12.322 1.00 85.69 82 ALA A C 1
ATOM 612 O O . ALA A 1 82 ? 9.386 5.576 -12.013 1.00 85.69 82 ALA A O 1
ATOM 613 N N . TYR A 1 83 ? 11.540 5.813 -11.416 1.00 86.88 83 TYR A N 1
ATOM 614 C CA . TYR A 1 83 ? 11.341 5.848 -9.964 1.00 86.88 83 TYR A CA 1
ATOM 615 C C . TYR A 1 83 ? 11.657 7.221 -9.375 1.00 86.88 83 TYR A C 1
ATOM 617 O O . TYR A 1 83 ? 12.121 7.325 -8.241 1.00 86.88 83 TYR A O 1
ATOM 625 N N . ASP A 1 84 ? 11.417 8.293 -10.133 1.00 85.56 84 ASP A N 1
ATOM 626 C CA . ASP A 1 84 ? 11.358 9.631 -9.555 1.00 85.56 84 ASP A CA 1
ATOM 627 C C . ASP A 1 84 ? 10.217 9.712 -8.527 1.00 85.56 84 ASP A C 1
ATOM 629 O O . ASP A 1 84 ? 9.052 9.959 -8.856 1.00 85.56 84 ASP A O 1
ATOM 633 N N . LEU A 1 85 ? 10.575 9.507 -7.258 1.00 83.12 85 LEU A N 1
ATOM 634 C CA . LEU A 1 85 ? 9.642 9.591 -6.143 1.00 83.12 85 LEU A CA 1
ATOM 635 C C . LEU A 1 85 ? 9.371 11.031 -5.698 1.00 83.12 85 LEU A C 1
ATOM 637 O O . LEU A 1 85 ? 8.509 11.237 -4.848 1.00 83.12 85 LEU A O 1
ATOM 641 N N . TYR A 1 86 ? 10.020 12.039 -6.290 1.00 79.56 86 TYR A N 1
ATOM 642 C CA . TYR A 1 86 ? 9.856 13.430 -5.872 1.00 79.56 86 TYR A CA 1
ATOM 643 C C . TYR A 1 86 ? 8.419 13.928 -6.056 1.00 79.56 86 TYR A C 1
ATOM 645 O O . TYR A 1 86 ? 7.897 14.646 -5.205 1.00 79.56 86 TYR A O 1
ATOM 653 N N . ALA A 1 87 ? 7.737 13.494 -7.123 1.00 69.25 87 ALA A N 1
ATOM 654 C CA . ALA A 1 87 ? 6.314 13.784 -7.332 1.00 69.25 87 ALA A CA 1
ATOM 655 C C . ALA A 1 87 ? 5.426 13.249 -6.194 1.00 69.25 87 ALA A C 1
ATOM 657 O O . ALA A 1 87 ? 4.328 13.757 -5.959 1.00 69.25 87 ALA A O 1
ATOM 658 N N . TYR A 1 88 ? 5.915 12.231 -5.488 1.00 69.69 88 TYR A N 1
ATOM 659 C CA . TYR A 1 88 ? 5.204 11.560 -4.422 1.00 69.69 88 TYR A CA 1
ATOM 660 C C . TYR A 1 88 ? 5.602 12.083 -3.034 1.00 69.69 88 TYR A C 1
ATOM 662 O O . TYR A 1 88 ? 4.765 12.206 -2.149 1.00 69.69 88 TYR A O 1
ATOM 670 N N . SER A 1 89 ? 6.863 12.419 -2.793 1.00 67.06 89 SER A N 1
ATOM 671 C CA . SER A 1 89 ? 7.349 12.728 -1.441 1.00 67.06 89 SER A CA 1
ATOM 672 C C . SER A 1 89 ? 8.030 14.079 -1.286 1.00 67.06 89 SER A C 1
ATOM 674 O O . SER A 1 89 ? 8.377 14.440 -0.165 1.00 67.06 89 SER A O 1
ATOM 676 N N . HIS A 1 90 ? 8.252 14.809 -2.382 1.00 74.12 90 HIS A N 1
ATOM 677 C CA . HIS A 1 90 ? 9.153 15.965 -2.430 1.00 74.12 90 HIS A CA 1
ATOM 678 C C . HIS A 1 90 ? 10.592 15.645 -1.978 1.00 74.12 90 HIS A C 1
ATOM 680 O O . HIS A 1 90 ? 11.353 16.544 -1.622 1.00 74.12 90 HIS A O 1
ATOM 686 N N . GLN A 1 91 ? 10.970 14.365 -2.001 1.00 75.62 91 GLN A N 1
ATOM 687 C CA . GLN A 1 91 ? 12.283 13.850 -1.627 1.00 75.62 91 GLN A CA 1
ATOM 688 C C . GLN A 1 91 ? 12.712 12.772 -2.630 1.00 75.62 91 GLN A C 1
ATOM 690 O O . GLN A 1 91 ? 11.878 12.051 -3.178 1.00 75.62 91 GLN A O 1
ATOM 695 N N . ASP A 1 92 ? 14.014 12.635 -2.874 1.00 78.31 92 ASP A N 1
ATOM 696 C CA . ASP A 1 92 ? 14.515 11.481 -3.619 1.00 78.31 92 ASP A CA 1
ATOM 697 C C . ASP A 1 92 ? 14.389 10.184 -2.790 1.00 78.31 92 ASP A C 1
ATOM 699 O O . ASP A 1 92 ? 14.197 10.198 -1.567 1.00 78.31 92 ASP A O 1
ATOM 703 N N . ILE A 1 93 ? 14.466 9.037 -3.469 1.00 81.69 93 ILE A N 1
ATOM 704 C CA . ILE A 1 93 ? 14.313 7.720 -2.837 1.00 81.69 93 ILE A CA 1
ATOM 705 C C . ILE A 1 93 ? 15.396 7.429 -1.787 1.00 81.69 93 ILE A C 1
ATOM 707 O O . ILE A 1 93 ? 15.126 6.730 -0.813 1.00 81.69 93 ILE A O 1
ATOM 711 N N . ASP A 1 94 ? 16.603 7.973 -1.945 1.00 82.44 94 ASP A N 1
ATOM 712 C CA . ASP A 1 94 ? 17.729 7.748 -1.036 1.00 82.44 94 ASP A CA 1
ATOM 713 C C . ASP A 1 94 ? 17.527 8.514 0.285 1.00 82.44 94 ASP A C 1
ATOM 715 O O . ASP A 1 94 ? 17.725 7.967 1.373 1.00 82.44 94 ASP A O 1
ATOM 719 N N . ALA A 1 95 ? 17.037 9.754 0.217 1.00 83.19 95 ALA A N 1
ATOM 720 C CA . ALA A 1 95 ? 16.584 10.522 1.371 1.00 83.19 95 ALA A CA 1
ATOM 721 C C . ALA A 1 95 ? 15.427 9.818 2.095 1.00 83.19 95 ALA A C 1
ATOM 723 O O . ALA A 1 95 ? 15.506 9.597 3.308 1.00 83.19 95 ALA A O 1
ATOM 724 N N . LEU A 1 96 ? 14.401 9.388 1.352 1.00 83.25 96 LEU A N 1
ATOM 725 C CA . LEU A 1 96 ? 13.260 8.664 1.913 1.00 83.25 96 LEU A CA 1
ATOM 726 C C . LEU A 1 96 ? 13.672 7.377 2.624 1.00 83.25 96 LEU A C 1
ATOM 728 O O . LEU A 1 96 ? 13.217 7.121 3.741 1.00 83.25 96 LEU A O 1
ATOM 732 N N . TYR A 1 97 ? 14.538 6.585 1.992 1.00 87.50 97 TYR A N 1
ATOM 733 C CA . TYR A 1 97 ? 15.074 5.348 2.543 1.00 87.50 97 TYR A CA 1
ATOM 734 C C . TYR A 1 97 ? 15.820 5.597 3.857 1.00 87.50 97 TYR A C 1
ATOM 736 O O . TYR A 1 97 ? 15.513 4.963 4.869 1.00 87.50 97 TYR A O 1
ATOM 744 N N . ARG A 1 98 ? 16.759 6.551 3.877 1.00 85.56 98 ARG A N 1
ATOM 745 C CA . ARG A 1 98 ? 17.557 6.848 5.078 1.00 85.56 98 ARG A CA 1
ATOM 746 C C . ARG A 1 98 ? 16.712 7.335 6.250 1.00 85.56 98 ARG A C 1
ATOM 748 O O . ARG A 1 98 ? 17.013 6.982 7.388 1.00 85.56 98 ARG A O 1
ATOM 755 N N . LEU A 1 99 ? 15.682 8.134 5.977 1.00 85.62 99 LEU A N 1
ATOM 756 C CA . LEU A 1 99 ? 14.801 8.690 7.004 1.00 85.62 99 LEU A CA 1
ATOM 757 C C . LEU A 1 99 ? 13.813 7.649 7.543 1.00 85.62 99 LEU A C 1
ATOM 759 O O . LEU A 1 99 ? 13.630 7.542 8.753 1.00 85.62 99 LEU A O 1
ATOM 763 N N . ASN A 1 100 ? 13.185 6.871 6.658 1.00 87.12 100 ASN A N 1
ATOM 764 C CA . ASN A 1 100 ? 12.014 6.066 7.016 1.00 87.12 100 ASN A CA 1
ATOM 765 C C . ASN A 1 100 ? 12.304 4.575 7.201 1.00 87.12 100 ASN A C 1
ATOM 767 O O . ASN A 1 100 ? 11.510 3.885 7.837 1.00 87.12 100 ASN A O 1
ATOM 771 N N . CYS A 1 101 ? 13.426 4.077 6.680 1.00 90.19 101 CYS A N 1
ATOM 772 C CA . CYS A 1 101 ? 13.798 2.664 6.709 1.00 90.19 101 CYS A CA 1
ATOM 773 C C . CYS A 1 101 ? 15.193 2.433 7.320 1.00 90.19 101 CYS A C 1
ATOM 775 O O . CYS A 1 101 ? 16.030 1.767 6.702 1.00 90.19 101 CYS A O 1
ATOM 777 N N . PRO A 1 102 ? 15.495 2.950 8.529 1.00 78.62 102 PRO A N 1
ATOM 778 C CA . PRO A 1 102 ? 16.790 2.702 9.152 1.00 78.62 102 PRO A CA 1
ATOM 779 C C . PRO A 1 102 ? 16.994 1.198 9.394 1.00 78.62 102 PRO A C 1
ATOM 781 O O . PRO A 1 102 ? 16.056 0.471 9.709 1.00 78.62 102 PRO A O 1
ATOM 784 N N . GLY A 1 103 ? 18.236 0.709 9.337 1.00 77.44 103 GLY A N 1
ATOM 785 C CA . GLY A 1 103 ? 18.552 -0.729 9.442 1.00 77.44 103 GLY A CA 1
ATOM 786 C C . GLY A 1 103 ? 18.179 -1.431 10.765 1.00 77.44 103 GLY A C 1
ATOM 787 O O . GLY A 1 103 ? 18.576 -2.571 10.974 1.00 77.44 103 GLY A O 1
ATOM 788 N N . ARG A 1 104 ? 17.458 -0.762 11.674 1.00 84.94 104 ARG A N 1
ATOM 789 C CA . ARG A 1 104 ? 17.019 -1.254 12.991 1.00 84.94 104 ARG A CA 1
ATOM 790 C C . ARG A 1 104 ? 15.499 -1.177 13.203 1.00 84.94 104 ARG A C 1
ATOM 792 O O . ARG A 1 104 ? 15.044 -1.260 14.340 1.00 84.94 104 ARG A O 1
ATOM 799 N N . ILE A 1 105 ? 14.693 -1.048 12.140 1.00 91.69 105 ILE A N 1
ATOM 800 C CA . ILE A 1 105 ? 13.217 -1.004 12.253 1.00 91.69 105 ILE A CA 1
ATOM 801 C C . ILE A 1 105 ? 12.592 -2.256 12.898 1.00 91.69 105 ILE A C 1
ATOM 803 O O . ILE A 1 105 ? 11.450 -2.205 13.340 1.00 91.69 105 ILE A O 1
ATOM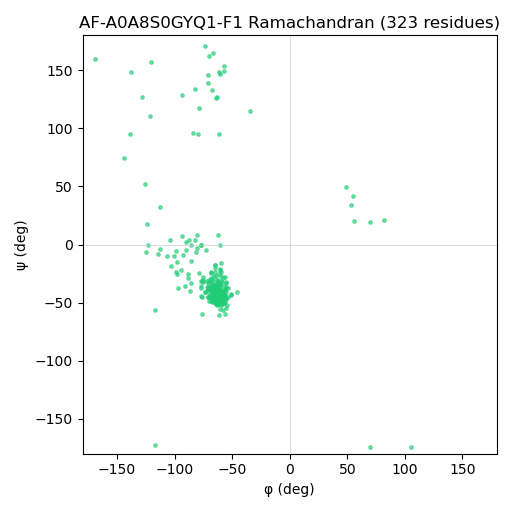 807 N N . THR A 1 106 ? 13.324 -3.369 12.991 1.00 94.44 106 THR A N 1
ATOM 808 C CA . THR A 1 106 ? 12.864 -4.626 13.605 1.00 94.44 106 THR A CA 1
ATOM 809 C C . THR A 1 106 ? 13.222 -4.772 15.086 1.00 94.44 106 THR A C 1
ATOM 811 O O . THR A 1 106 ? 12.751 -5.719 15.711 1.00 94.44 106 THR A O 1
ATOM 814 N N . ASP A 1 107 ? 14.044 -3.885 15.668 1.00 92.62 107 ASP A N 1
ATOM 815 C CA . ASP A 1 107 ? 14.605 -4.066 17.022 1.00 92.62 107 ASP A CA 1
ATOM 816 C C . ASP A 1 107 ? 13.510 -4.262 18.083 1.00 92.62 107 ASP A C 1
ATOM 818 O O . ASP A 1 107 ? 13.615 -5.153 18.929 1.00 92.62 107 ASP A O 1
ATOM 822 N N . LYS A 1 108 ? 12.438 -3.459 18.022 1.00 91.25 108 LYS A N 1
ATOM 823 C CA . LYS A 1 108 ? 11.320 -3.556 18.969 1.00 91.25 108 LYS A CA 1
ATOM 824 C C . LYS A 1 108 ? 10.519 -4.850 18.769 1.00 91.25 108 LYS A C 1
ATOM 826 O O . LYS A 1 108 ? 10.265 -5.570 19.733 1.00 91.25 108 LYS A O 1
ATOM 831 N N . LEU A 1 109 ? 10.197 -5.203 17.524 1.00 93.81 109 LEU A N 1
ATOM 832 C CA . LEU A 1 109 ? 9.496 -6.453 17.220 1.00 93.81 109 LEU A CA 1
ATOM 833 C C . LEU A 1 109 ? 10.302 -7.689 17.646 1.00 93.81 109 LEU A C 1
ATOM 835 O O . LEU A 1 109 ? 9.725 -8.631 18.170 1.00 93.81 109 LEU A O 1
ATOM 839 N N . GLN A 1 110 ? 11.628 -7.669 17.492 1.00 94.81 110 GLN A N 1
ATOM 840 C CA . GLN A 1 110 ? 12.504 -8.774 17.893 1.00 94.81 110 GLN A CA 1
ATOM 841 C C . GLN A 1 110 ? 12.467 -9.032 19.404 1.00 94.81 110 GLN A C 1
ATOM 843 O O . GLN A 1 110 ? 12.649 -10.168 19.836 1.00 94.81 110 GLN A O 1
ATOM 848 N N . VAL A 1 111 ? 12.267 -7.983 20.207 1.00 92.56 111 VAL A N 1
ATOM 849 C CA . VAL A 1 111 ? 12.107 -8.098 21.662 1.00 92.56 111 VAL A CA 1
ATOM 850 C C . VAL A 1 111 ? 10.710 -8.603 22.015 1.00 92.56 111 VAL A C 1
ATOM 852 O O . VAL A 1 111 ? 10.591 -9.470 22.874 1.00 92.56 111 VAL A O 1
ATOM 855 N N . LEU A 1 112 ? 9.673 -8.062 21.370 1.00 92.00 112 LEU A N 1
ATOM 856 C CA . LEU A 1 112 ? 8.278 -8.372 21.690 1.00 92.00 112 LEU A CA 1
ATOM 857 C C . LEU A 1 112 ? 7.846 -9.768 21.206 1.00 92.00 112 LEU A C 1
ATOM 859 O O . LEU A 1 112 ? 7.133 -10.470 21.914 1.00 92.00 112 LEU A O 1
ATOM 863 N N . ALA A 1 113 ? 8.264 -10.160 20.002 1.00 93.25 113 ALA A N 1
ATOM 864 C CA . ALA A 1 113 ? 7.860 -11.389 19.325 1.00 93.25 113 ALA A CA 1
ATOM 865 C C . ALA A 1 113 ? 9.043 -11.973 18.522 1.00 93.25 113 ALA A C 1
ATOM 867 O O . ALA A 1 113 ? 9.070 -11.860 17.292 1.00 93.25 113 ALA A O 1
ATOM 868 N N . PRO A 1 114 ? 10.039 -12.584 19.195 1.00 94.62 114 PRO A N 1
ATOM 869 C CA . PRO A 1 114 ? 11.290 -13.016 18.566 1.00 94.62 114 PRO A CA 1
ATOM 870 C C . PRO A 1 114 ? 11.122 -14.069 17.465 1.00 94.62 114 PRO A C 1
ATOM 872 O O . PRO A 1 114 ? 11.957 -14.126 16.565 1.00 94.62 114 PRO A O 1
ATOM 875 N N . ASP A 1 115 ? 10.041 -14.848 17.515 1.00 95.75 115 ASP A N 1
ATOM 876 C CA . ASP A 1 115 ? 9.722 -15.902 16.544 1.00 95.75 115 ASP A CA 1
ATOM 877 C C . ASP A 1 115 ? 8.802 -15.413 15.409 1.00 95.75 115 ASP A C 1
ATOM 879 O O . ASP A 1 115 ? 8.309 -16.205 14.605 1.00 95.75 115 ASP A O 1
ATOM 883 N N . SER A 1 116 ? 8.532 -14.104 15.334 1.00 96.19 116 SER A N 1
ATOM 884 C CA . SER A 1 116 ? 7.645 -13.548 14.314 1.00 96.19 116 SER A CA 1
ATOM 885 C C . SER A 1 116 ? 8.212 -13.766 12.902 1.00 96.19 116 SER A C 1
ATOM 887 O O . SER A 1 116 ? 9.326 -13.315 12.617 1.00 96.19 116 SER A O 1
ATOM 889 N N . PRO A 1 117 ? 7.443 -14.349 11.960 1.00 96.69 117 PRO A N 1
ATOM 890 C CA . PRO A 1 117 ? 7.885 -14.517 10.573 1.00 96.69 117 PRO A CA 1
ATOM 891 C C . PRO A 1 117 ? 8.089 -13.175 9.852 1.00 96.69 117 PRO A C 1
ATOM 893 O O . PRO A 1 117 ? 8.776 -13.113 8.831 1.00 96.69 117 PRO A O 1
ATOM 896 N N . LEU A 1 118 ? 7.529 -12.081 10.384 1.00 97.31 118 LEU A N 1
ATOM 897 C CA . LEU A 1 118 ? 7.731 -10.733 9.856 1.00 97.31 118 LEU A CA 1
ATOM 898 C C . LEU A 1 118 ? 9.189 -10.268 10.009 1.00 97.31 118 LEU A C 1
ATOM 900 O O . LEU A 1 118 ? 9.653 -9.471 9.195 1.00 97.31 118 LEU A O 1
ATOM 904 N N . LEU A 1 119 ? 9.930 -10.773 11.002 1.00 97.12 119 LEU A N 1
ATOM 905 C CA . LEU A 1 119 ? 11.330 -10.407 11.239 1.00 97.12 119 LEU A CA 1
ATOM 906 C C . LEU A 1 119 ? 12.242 -10.776 10.057 1.00 97.12 119 LEU A C 1
ATOM 908 O O . LEU A 1 119 ? 12.800 -9.858 9.448 1.00 97.12 119 LEU A O 1
ATOM 912 N N . PRO A 1 120 ? 12.378 -12.060 9.660 1.00 97.06 120 PRO A N 1
ATOM 913 C CA . PRO A 1 120 ? 13.213 -12.422 8.518 1.00 97.06 120 PRO A CA 1
ATOM 914 C C . PRO A 1 120 ? 12.707 -11.810 7.204 1.00 97.06 120 PRO A C 1
ATOM 916 O O . PRO A 1 120 ? 13.522 -11.406 6.376 1.00 97.06 120 PRO A O 1
ATOM 919 N N . ALA A 1 121 ? 11.387 -11.665 7.026 1.00 98.06 121 ALA A N 1
ATOM 920 C CA . ALA A 1 121 ? 10.822 -11.003 5.849 1.00 98.06 121 ALA A CA 1
ATOM 921 C C . ALA A 1 121 ? 11.241 -9.525 5.758 1.00 98.06 121 ALA A C 1
ATOM 923 O O . ALA A 1 121 ? 11.664 -9.065 4.698 1.00 98.06 121 ALA A O 1
ATOM 924 N N . THR A 1 122 ? 11.193 -8.794 6.875 1.00 97.38 122 THR A N 1
ATOM 925 C CA . THR A 1 122 ? 11.591 -7.378 6.930 1.00 97.38 122 THR A CA 1
ATOM 926 C C . THR A 1 122 ? 13.096 -7.217 6.734 1.00 97.38 122 THR A C 1
ATOM 928 O O . THR A 1 122 ? 13.525 -6.332 5.999 1.00 97.38 122 THR A O 1
ATOM 931 N N . VAL A 1 123 ? 13.914 -8.098 7.320 1.00 95.81 123 VAL A N 1
ATOM 932 C CA . VAL A 1 123 ? 15.369 -8.102 7.092 1.00 95.81 123 VAL A CA 1
ATOM 933 C C . VAL A 1 123 ? 15.684 -8.308 5.610 1.00 95.81 123 VAL A C 1
ATOM 935 O O . VAL A 1 123 ? 16.473 -7.551 5.044 1.00 95.81 123 VAL A O 1
ATOM 938 N N . ARG A 1 124 ? 15.040 -9.284 4.959 1.00 96.06 124 ARG A N 1
ATOM 939 C CA . ARG A 1 124 ? 15.209 -9.525 3.520 1.00 96.06 124 ARG A CA 1
ATOM 940 C C . ARG A 1 124 ? 14.772 -8.321 2.686 1.00 96.06 124 ARG A C 1
ATOM 942 O O . ARG A 1 124 ? 15.477 -7.951 1.753 1.00 96.06 124 ARG A O 1
ATOM 949 N N . TYR A 1 125 ? 13.650 -7.698 3.036 1.00 96.56 125 TYR A N 1
ATOM 950 C CA . TYR A 1 125 ? 13.168 -6.484 2.381 1.00 96.56 125 TYR A CA 1
ATOM 951 C C . TYR A 1 125 ? 14.182 -5.333 2.465 1.00 96.56 125 TYR A C 1
ATOM 953 O O . TYR A 1 125 ? 14.523 -4.742 1.444 1.00 96.56 125 TYR A O 1
ATOM 961 N N . LEU A 1 126 ? 14.758 -5.068 3.641 1.00 94.31 126 LEU A N 1
ATOM 962 C CA . LEU A 1 126 ? 15.786 -4.031 3.796 1.00 94.31 126 LEU A CA 1
ATOM 963 C C . LEU A 1 126 ? 17.066 -4.342 3.003 1.00 94.31 126 LEU A C 1
ATOM 965 O O . LEU A 1 126 ? 17.682 -3.432 2.448 1.00 94.31 126 LEU A O 1
ATOM 969 N N . GLN A 1 127 ? 17.455 -5.620 2.920 1.00 93.69 127 GLN A N 1
ATOM 970 C CA . GLN A 1 127 ? 18.626 -6.058 2.151 1.00 93.69 127 GLN A CA 1
ATOM 971 C C . GLN A 1 127 ? 18.495 -5.769 0.653 1.00 93.69 127 GLN A C 1
ATOM 973 O O . GLN A 1 127 ? 19.500 -5.454 0.020 1.00 93.69 127 GLN A O 1
ATOM 978 N N . VAL A 1 128 ? 17.289 -5.878 0.085 1.00 93.81 128 VAL A N 1
ATOM 979 C CA . VAL A 1 128 ? 17.049 -5.584 -1.339 1.00 93.81 128 VAL A CA 1
ATOM 980 C C . VAL A 1 128 ? 16.717 -4.111 -1.588 1.00 93.81 128 VAL A C 1
ATOM 982 O O . VAL A 1 128 ? 17.072 -3.582 -2.638 1.00 93.81 128 VAL A O 1
ATOM 985 N N . LEU A 1 129 ? 16.112 -3.422 -0.614 1.00 91.88 129 LEU A N 1
ATOM 986 C CA . LEU A 1 129 ? 15.789 -1.997 -0.712 1.00 91.88 129 LEU A CA 1
ATOM 987 C C . LEU A 1 129 ? 17.044 -1.122 -0.828 1.00 91.88 129 LEU A C 1
ATOM 989 O O . LEU A 1 129 ? 17.055 -0.197 -1.630 1.00 91.88 129 LEU A O 1
ATOM 993 N N . GLY A 1 130 ? 18.103 -1.404 -0.061 1.00 89.00 130 GLY A N 1
ATOM 994 C CA . GLY A 1 130 ? 19.327 -0.591 -0.068 1.00 89.00 130 GLY A CA 1
ATOM 995 C C . GLY A 1 130 ? 19.998 -0.481 -1.450 1.00 89.00 130 GLY A C 1
ATOM 996 O O . GLY A 1 130 ? 20.186 0.635 -1.938 1.00 89.00 130 GLY A O 1
ATOM 997 N N . PRO A 1 131 ? 20.342 -1.607 -2.109 1.00 89.38 131 PRO A N 1
ATOM 998 C CA . PRO A 1 131 ? 20.863 -1.603 -3.477 1.00 89.38 131 PRO A CA 1
ATOM 999 C C . PRO A 1 131 ? 19.915 -0.934 -4.476 1.00 89.38 131 PRO A C 1
ATOM 1001 O O . PRO A 1 131 ? 20.370 -0.153 -5.313 1.00 89.38 131 PRO A O 1
ATOM 1004 N N . PHE A 1 132 ? 18.606 -1.167 -4.339 1.00 88.50 132 PHE A N 1
ATOM 1005 C CA . PHE A 1 132 ? 17.612 -0.580 -5.232 1.00 88.50 132 PHE A CA 1
ATOM 1006 C C . PHE A 1 132 ? 17.551 0.949 -5.092 1.00 88.50 132 PHE A C 1
ATOM 1008 O O . PHE A 1 132 ? 17.572 1.678 -6.088 1.00 88.50 132 PHE A O 1
ATOM 1015 N N . ALA A 1 133 ? 17.518 1.457 -3.858 1.00 89.44 133 ALA A N 1
ATOM 1016 C CA . ALA A 1 133 ? 17.551 2.888 -3.576 1.00 89.44 133 ALA A CA 1
ATOM 1017 C C . ALA A 1 133 ? 18.838 3.523 -4.124 1.00 89.44 133 ALA A C 1
ATOM 1019 O O . ALA A 1 133 ? 18.793 4.597 -4.716 1.00 89.44 133 ALA A O 1
ATOM 1020 N N . ALA A 1 134 ? 19.977 2.831 -4.020 1.00 89.25 134 ALA A N 1
ATOM 1021 C CA . ALA A 1 134 ? 21.234 3.297 -4.599 1.00 89.25 134 ALA A CA 1
ATOM 1022 C C . ALA A 1 134 ? 21.209 3.338 -6.138 1.00 89.25 134 ALA A C 1
ATOM 1024 O O . ALA A 1 134 ? 21.753 4.279 -6.719 1.00 89.25 134 ALA A O 1
ATOM 1025 N N . LEU A 1 135 ? 20.572 2.359 -6.793 1.00 90.12 135 LEU A N 1
ATOM 1026 C CA . LEU A 1 135 ? 20.392 2.330 -8.249 1.00 90.12 135 LEU A CA 1
ATOM 1027 C C . LEU A 1 135 ? 19.541 3.513 -8.738 1.00 90.12 135 LEU A C 1
ATOM 1029 O O . LEU A 1 135 ? 19.835 4.102 -9.775 1.00 90.12 135 LEU A O 1
ATOM 1033 N N . THR A 1 136 ? 18.510 3.885 -7.981 1.00 88.75 136 THR A N 1
ATOM 1034 C CA . THR A 1 136 ? 17.487 4.866 -8.392 1.00 88.75 136 THR A CA 1
ATOM 1035 C C . THR A 1 136 ? 17.627 6.248 -7.741 1.00 88.75 136 THR A C 1
ATOM 1037 O O . THR A 1 136 ? 16.829 7.144 -8.007 1.00 88.75 136 THR A O 1
ATOM 1040 N N . LYS A 1 137 ? 18.679 6.484 -6.946 1.00 87.56 137 LYS A N 1
ATOM 1041 C CA . LYS A 1 137 ? 18.904 7.759 -6.234 1.00 87.56 137 LYS A CA 1
ATOM 1042 C C . LYS A 1 137 ? 18.930 8.998 -7.140 1.00 87.56 137 LYS A C 1
ATOM 1044 O O . LYS A 1 137 ? 18.479 10.063 -6.738 1.00 87.56 137 LYS A O 1
ATOM 1049 N N . ASP A 1 138 ? 19.426 8.859 -8.371 1.00 87.06 138 ASP A N 1
ATOM 1050 C CA . ASP A 1 138 ? 19.562 9.979 -9.311 1.00 87.06 138 ASP A CA 1
ATOM 1051 C C . ASP A 1 138 ? 18.310 10.173 -10.185 1.00 87.06 138 ASP A C 1
ATOM 1053 O O . ASP A 1 138 ? 18.316 11.035 -11.065 1.00 87.06 138 ASP A O 1
ATOM 1057 N N . SER A 1 139 ? 17.241 9.387 -9.995 1.00 88.31 139 SER A N 1
ATOM 1058 C CA . SER A 1 139 ? 16.080 9.392 -10.896 1.00 88.31 139 SER A CA 1
ATOM 1059 C C . SER A 1 139 ? 15.415 10.762 -11.021 1.00 88.31 139 SER A C 1
ATOM 1061 O O . SER A 1 139 ? 15.100 11.179 -12.135 1.00 88.31 139 SER A O 1
ATOM 1063 N N . PHE A 1 140 ? 15.295 11.508 -9.919 1.00 86.56 140 PHE A N 1
ATOM 1064 C CA . PHE A 1 140 ? 14.788 12.883 -9.951 1.00 86.56 140 PHE A CA 1
ATOM 1065 C C . PHE A 1 140 ? 15.690 13.812 -10.778 1.00 86.56 140 PHE A C 1
ATOM 1067 O O . PHE A 1 140 ? 15.223 14.514 -11.675 1.00 86.56 140 PHE A O 1
ATOM 1074 N N . MET A 1 141 ? 17.002 13.782 -10.526 1.00 87.44 141 MET A N 1
ATOM 1075 C CA . MET A 1 141 ? 17.964 14.635 -11.233 1.00 87.44 141 MET A CA 1
ATOM 1076 C C . MET A 1 141 ? 17.984 14.331 -12.734 1.00 87.44 141 MET A C 1
ATOM 1078 O O . MET A 1 141 ? 18.010 15.254 -13.548 1.00 87.44 141 MET A O 1
ATOM 1082 N N . ARG A 1 142 ? 17.895 13.048 -13.108 1.00 87.75 142 ARG A N 1
ATOM 1083 C CA . ARG A 1 142 ? 17.831 12.608 -14.509 1.00 87.75 142 ARG A CA 1
ATOM 1084 C C . ARG A 1 142 ? 16.571 13.100 -15.210 1.00 87.75 142 ARG A C 1
ATOM 1086 O O . ARG A 1 142 ? 16.690 13.641 -16.304 1.00 87.75 142 ARG A O 1
ATOM 1093 N N . LYS A 1 143 ? 15.413 13.010 -14.552 1.00 86.88 143 LYS A N 1
ATOM 1094 C CA . LYS A 1 143 ? 14.146 13.541 -15.076 1.00 86.88 143 LYS A CA 1
ATOM 1095 C C . LYS A 1 143 ? 14.196 15.050 -15.316 1.00 86.88 143 LYS A C 1
ATOM 1097 O O . LYS A 1 143 ? 13.616 15.555 -16.271 1.00 86.88 143 LYS A O 1
ATOM 1102 N N . MET A 1 144 ? 14.922 15.776 -14.466 1.00 88.25 144 MET A N 1
ATOM 1103 C CA . MET A 1 144 ? 15.155 17.215 -14.621 1.00 88.25 144 MET A CA 1
ATOM 1104 C C . MET A 1 144 ? 16.204 17.555 -15.696 1.00 88.25 144 MET A C 1
ATOM 1106 O O . MET A 1 144 ? 16.495 18.730 -15.913 1.00 88.25 144 MET A O 1
ATOM 1110 N N . GLY A 1 145 ? 16.799 16.557 -16.357 1.00 87.56 145 GLY A N 1
ATOM 1111 C CA . GLY A 1 145 ? 17.875 16.753 -17.329 1.00 87.56 145 GLY A CA 1
ATOM 1112 C C . GLY A 1 145 ? 19.194 17.211 -16.699 1.00 87.56 145 GLY A C 1
ATOM 1113 O O . GLY A 1 145 ? 20.044 17.771 -17.390 1.00 87.56 145 GLY A O 1
ATOM 1114 N N . ILE A 1 146 ? 19.374 17.007 -15.390 1.00 88.25 146 ILE A N 1
ATOM 1115 C CA . ILE A 1 146 ? 20.562 17.438 -14.653 1.00 88.25 146 ILE A CA 1
ATOM 1116 C C . ILE A 1 146 ? 21.582 16.298 -14.598 1.00 88.25 146 ILE A C 1
ATOM 1118 O O . ILE A 1 146 ? 21.288 15.185 -14.162 1.00 88.25 146 ILE A O 1
ATOM 1122 N N . GLY A 1 147 ? 22.820 16.606 -14.987 1.00 84.56 147 GLY A N 1
ATOM 1123 C CA . GLY A 1 147 ? 23.931 15.656 -15.029 1.00 84.56 147 GLY A CA 1
ATOM 1124 C C . GLY A 1 147 ? 24.275 15.220 -16.452 1.00 84.56 147 GLY A C 1
ATOM 1125 O O . GLY A 1 147 ? 23.766 15.755 -17.433 1.00 84.56 147 GLY A O 1
ATOM 1126 N N . ARG A 1 148 ? 25.203 14.266 -16.579 1.00 85.00 148 ARG A N 1
ATOM 1127 C CA . ARG A 1 148 ? 25.577 13.722 -17.892 1.00 85.00 148 ARG A CA 1
ATOM 1128 C C . ARG A 1 148 ? 24.565 12.653 -18.319 1.00 85.00 148 ARG A C 1
ATOM 1130 O O . ARG A 1 148 ? 24.255 11.783 -17.497 1.00 85.00 148 ARG A O 1
ATOM 1137 N N . PRO A 1 149 ? 24.085 12.677 -19.578 1.00 85.12 149 PRO A N 1
ATOM 1138 C CA . PRO A 1 149 ? 23.252 11.602 -20.095 1.00 85.12 149 PRO A CA 1
ATOM 1139 C C . PRO A 1 149 ? 24.032 10.286 -20.064 1.00 85.12 149 PRO A C 1
ATOM 1141 O O . PRO A 1 149 ? 25.256 10.268 -20.217 1.00 85.12 149 PRO A O 1
ATOM 1144 N N . LEU A 1 150 ? 23.313 9.190 -19.839 1.00 89.50 150 LEU A N 1
ATOM 1145 C CA . LEU A 1 150 ? 23.899 7.857 -19.883 1.00 89.50 150 LEU A CA 1
ATOM 1146 C C . LEU A 1 150 ? 24.236 7.492 -21.332 1.00 89.50 150 LEU A C 1
ATOM 1148 O O . LEU A 1 150 ? 23.457 7.768 -22.245 1.00 89.50 150 LEU A O 1
ATOM 1152 N N . THR A 1 151 ? 25.387 6.856 -21.539 1.00 93.25 151 THR A N 1
ATOM 1153 C CA . THR A 1 151 ? 25.708 6.219 -22.823 1.00 93.25 151 THR A CA 1
ATOM 1154 C C . THR A 1 151 ? 24.783 5.026 -23.071 1.00 93.25 151 THR A C 1
ATOM 1156 O O . THR A 1 151 ? 24.146 4.522 -22.145 1.00 93.25 151 THR A O 1
ATOM 1159 N N . GLU A 1 152 ? 24.724 4.520 -24.304 1.00 93.00 152 GLU A N 1
ATOM 1160 C CA . GLU A 1 152 ? 23.901 3.343 -24.625 1.00 93.00 152 GLU A CA 1
ATOM 1161 C C . GLU A 1 152 ? 24.253 2.130 -23.755 1.00 93.00 152 GLU A C 1
ATOM 1163 O O . GLU A 1 152 ? 23.362 1.545 -23.147 1.00 93.00 152 GLU A O 1
ATOM 1168 N N . ALA A 1 153 ? 25.546 1.834 -23.590 1.00 94.12 153 ALA A N 1
ATOM 1169 C CA . ALA A 1 153 ? 26.008 0.748 -22.725 1.00 94.12 153 ALA A CA 1
ATOM 1170 C C . ALA A 1 153 ? 25.613 0.950 -21.250 1.00 94.12 153 ALA A C 1
ATOM 1172 O O . ALA A 1 153 ? 25.286 -0.011 -20.556 1.00 94.12 153 ALA A O 1
ATOM 1173 N N . GLN A 1 154 ? 25.616 2.196 -20.762 1.00 93.25 154 GLN A N 1
ATOM 1174 C CA . GLN A 1 154 ? 25.173 2.506 -19.401 1.00 93.25 154 GLN A CA 1
ATOM 1175 C C . GLN A 1 154 ? 23.656 2.370 -19.242 1.00 93.25 154 GLN A C 1
ATOM 1177 O O . GLN A 1 154 ? 23.204 1.916 -18.196 1.00 93.25 154 GLN A O 1
ATOM 1182 N N . LEU A 1 155 ? 22.873 2.748 -20.257 1.00 92.31 155 LEU A N 1
ATOM 1183 C CA . LEU A 1 155 ? 21.421 2.556 -20.266 1.00 92.31 155 LEU A CA 1
ATOM 1184 C C . LEU A 1 155 ? 21.051 1.073 -20.267 1.00 92.31 155 LEU A C 1
ATOM 1186 O O . LEU A 1 155 ? 20.146 0.677 -19.537 1.00 92.31 155 LEU A O 1
ATOM 1190 N N . ASP A 1 156 ? 21.754 0.258 -21.051 1.00 92.69 156 ASP A N 1
ATOM 1191 C CA . ASP A 1 156 ? 21.498 -1.181 -21.130 1.00 92.69 156 ASP A CA 1
ATOM 1192 C C . ASP A 1 156 ? 21.835 -1.882 -19.813 1.00 92.69 156 ASP A C 1
ATOM 1194 O O . ASP A 1 156 ? 21.073 -2.725 -19.337 1.00 92.69 156 ASP A O 1
ATOM 1198 N N . GLU A 1 157 ? 22.952 -1.503 -19.189 1.00 92.94 157 GLU A N 1
ATOM 1199 C CA . GLU A 1 157 ? 23.310 -1.996 -17.863 1.00 92.94 157 GLU A CA 1
ATOM 1200 C C . GLU A 1 157 ? 22.295 -1.546 -16.806 1.00 92.94 157 GLU A C 1
ATOM 1202 O O . GLU A 1 157 ? 21.829 -2.365 -16.015 1.00 92.94 157 GLU A O 1
ATOM 1207 N N . PHE A 1 158 ? 21.886 -0.273 -16.831 1.00 92.62 158 PHE A N 1
ATOM 1208 C CA . PHE A 1 158 ? 20.881 0.255 -15.912 1.00 92.62 158 PHE A CA 1
ATOM 1209 C C . PHE A 1 158 ? 19.553 -0.494 -16.041 1.00 92.62 158 PHE A C 1
ATOM 1211 O O . PHE A 1 158 ? 19.006 -0.942 -15.040 1.00 92.62 158 PHE A O 1
ATOM 1218 N N . ALA A 1 159 ? 19.042 -0.664 -17.264 1.00 91.62 159 ALA A N 1
ATOM 1219 C CA . ALA A 1 159 ? 17.778 -1.351 -17.511 1.00 91.62 159 ALA A CA 1
ATOM 1220 C C . ALA A 1 159 ? 17.821 -2.814 -17.041 1.00 91.62 159 ALA A C 1
ATOM 1222 O O . ALA A 1 159 ? 16.859 -3.297 -16.444 1.00 91.62 159 ALA A O 1
ATOM 1223 N N . ARG A 1 160 ? 18.952 -3.503 -17.244 1.00 91.62 160 ARG A N 1
ATOM 1224 C CA . ARG A 1 160 ? 19.146 -4.878 -16.765 1.00 91.62 160 ARG A CA 1
ATOM 1225 C C . ARG A 1 160 ? 19.146 -4.954 -15.239 1.00 91.62 160 ARG A C 1
ATOM 1227 O O . ARG A 1 160 ? 18.437 -5.784 -14.673 1.00 91.62 160 ARG A O 1
ATOM 1234 N N . GLN A 1 161 ? 19.908 -4.081 -14.577 1.00 93.25 161 GLN A N 1
ATOM 1235 C CA . GLN A 1 161 ? 19.947 -4.014 -13.115 1.00 93.25 161 GLN A CA 1
ATOM 1236 C C . GLN A 1 161 ? 18.583 -3.644 -12.536 1.00 93.25 161 GLN A C 1
ATOM 1238 O O . GLN A 1 161 ? 18.163 -4.235 -11.546 1.00 93.25 161 GLN A O 1
ATOM 1243 N N . LEU A 1 162 ? 17.877 -2.709 -13.169 1.00 91.75 162 LEU A N 1
ATOM 1244 C CA . LEU A 1 162 ? 16.550 -2.279 -12.755 1.00 91.75 162 LEU A CA 1
ATOM 1245 C C . LEU A 1 162 ? 15.558 -3.439 -12.779 1.00 91.75 162 LEU A C 1
ATOM 1247 O O . LEU A 1 162 ? 14.884 -3.651 -11.780 1.00 91.75 162 LEU A O 1
ATOM 1251 N N . ALA A 1 163 ? 15.509 -4.202 -13.875 1.00 89.88 163 ALA A N 1
ATOM 1252 C CA . ALA A 1 163 ? 14.619 -5.354 -14.004 1.00 89.88 163 ALA A CA 1
ATOM 1253 C C . ALA A 1 163 ? 14.921 -6.439 -12.956 1.00 89.88 163 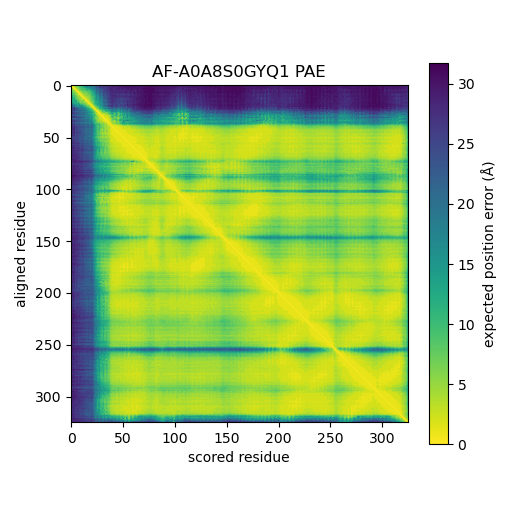ALA A C 1
ATOM 1255 O O . ALA A 1 163 ? 14.015 -6.939 -12.296 1.00 89.88 163 ALA A O 1
ATOM 1256 N N . GLN A 1 164 ? 16.202 -6.768 -12.753 1.00 90.50 164 GLN A N 1
ATOM 1257 C CA . GLN A 1 164 ? 16.600 -7.770 -11.762 1.00 90.50 164 GLN A CA 1
ATOM 1258 C C . GLN A 1 164 ? 16.280 -7.319 -10.329 1.00 90.50 164 GLN A C 1
ATOM 1260 O O . GLN A 1 164 ? 15.804 -8.103 -9.506 1.00 90.50 164 GLN A O 1
ATOM 1265 N N . GLN A 1 165 ? 16.572 -6.059 -10.003 1.00 92.06 165 GLN A N 1
ATOM 1266 C CA . GLN A 1 165 ? 16.364 -5.551 -8.653 1.00 92.06 165 GLN A CA 1
ATOM 1267 C C . GLN A 1 165 ? 14.886 -5.265 -8.366 1.00 92.06 165 GLN A C 1
ATOM 1269 O O . GLN A 1 165 ? 14.473 -5.440 -7.222 1.00 92.06 165 GLN A O 1
ATOM 1274 N N . SER A 1 166 ? 14.075 -4.873 -9.358 1.00 91.19 166 SER A N 1
ATOM 1275 C CA . SER A 1 166 ? 12.637 -4.645 -9.164 1.00 91.19 166 SER A CA 1
ATOM 1276 C C . SER A 1 166 ? 11.897 -5.942 -8.848 1.00 91.19 166 SER A C 1
ATOM 1278 O O . SER A 1 166 ? 11.052 -5.946 -7.957 1.00 91.19 166 SER A O 1
ATOM 1280 N N . GLU A 1 167 ? 12.252 -7.053 -9.497 1.00 91.81 167 GLU A N 1
ATOM 1281 C CA . GLU A 1 167 ? 11.684 -8.371 -9.198 1.00 91.81 167 GLU A CA 1
ATOM 1282 C C . GLU A 1 167 ? 12.019 -8.816 -7.765 1.00 91.81 167 GLU A C 1
ATOM 1284 O O . GLU A 1 167 ? 11.118 -9.110 -6.974 1.00 91.81 167 GLU A O 1
ATOM 1289 N N . ALA A 1 168 ? 13.303 -8.771 -7.391 1.00 93.56 168 ALA A N 1
ATOM 1290 C CA . ALA A 1 168 ? 13.750 -9.124 -6.042 1.00 93.56 168 ALA A CA 1
ATOM 1291 C C . ALA A 1 168 ? 13.127 -8.218 -4.962 1.00 93.56 168 ALA A C 1
ATOM 1293 O O . ALA A 1 168 ? 12.786 -8.678 -3.867 1.00 93.56 168 ALA A O 1
ATOM 1294 N N . TYR A 1 169 ? 12.963 -6.929 -5.271 1.00 94.12 169 TYR A N 1
ATOM 1295 C CA . TYR A 1 169 ? 12.290 -5.971 -4.403 1.00 94.12 169 TYR A CA 1
ATOM 1296 C C . TYR A 1 169 ? 10.807 -6.307 -4.227 1.00 94.12 169 TYR A C 1
ATOM 1298 O O . TYR A 1 169 ? 10.333 -6.398 -3.093 1.00 94.12 169 TYR A O 1
ATOM 1306 N N . LEU A 1 170 ? 10.080 -6.540 -5.326 1.00 93.19 170 LEU A N 1
ATOM 1307 C CA . LEU A 1 170 ? 8.662 -6.899 -5.304 1.00 93.19 170 LEU A CA 1
ATOM 1308 C C . LEU A 1 170 ? 8.415 -8.165 -4.490 1.00 93.19 170 LEU A C 1
ATOM 1310 O O . LEU A 1 170 ? 7.481 -8.191 -3.688 1.00 93.19 170 LEU A O 1
ATOM 1314 N N . GLU A 1 171 ? 9.248 -9.192 -4.654 1.00 94.94 171 GLU A N 1
ATOM 1315 C CA . GLU A 1 171 ? 9.148 -10.436 -3.891 1.00 94.94 171 GLU A CA 1
ATOM 1316 C C . GLU A 1 171 ? 9.279 -10.184 -2.379 1.00 94.94 171 GLU A C 1
ATOM 1318 O O . GLU A 1 171 ? 8.403 -10.576 -1.597 1.00 94.94 171 GLU A O 1
ATOM 1323 N N . ALA A 1 172 ? 10.333 -9.478 -1.959 1.00 96.62 172 ALA A N 1
ATOM 1324 C CA . ALA A 1 172 ? 10.577 -9.200 -0.547 1.00 96.62 172 ALA A CA 1
ATOM 1325 C C . ALA A 1 172 ? 9.506 -8.273 0.055 1.00 96.62 172 ALA A C 1
ATOM 1327 O O . ALA A 1 172 ? 9.006 -8.518 1.154 1.00 96.62 172 ALA A O 1
ATOM 1328 N N . SER A 1 173 ? 9.095 -7.249 -0.692 1.00 95.75 173 SER A N 1
ATOM 1329 C CA . SER A 1 173 ? 8.004 -6.348 -0.320 1.00 95.75 173 SER A CA 1
ATOM 1330 C C . SER A 1 173 ? 6.673 -7.099 -0.168 1.00 95.75 173 SER A C 1
ATOM 1332 O O . SER A 1 173 ? 5.976 -6.942 0.837 1.00 95.75 173 SER A O 1
ATOM 1334 N N . ASN A 1 174 ? 6.340 -7.995 -1.106 1.00 95.00 174 ASN A N 1
ATOM 1335 C CA . ASN A 1 174 ? 5.150 -8.850 -1.027 1.00 95.00 174 ASN A CA 1
ATOM 1336 C C . ASN A 1 174 ? 5.180 -9.768 0.209 1.00 95.00 174 ASN A C 1
ATOM 1338 O O . ASN A 1 174 ? 4.132 -10.077 0.779 1.00 95.00 174 ASN A O 1
ATOM 1342 N N . ALA A 1 175 ? 6.358 -10.233 0.641 1.00 96.31 175 ALA A N 1
ATOM 1343 C CA . ALA A 1 175 ? 6.489 -11.013 1.871 1.00 96.31 175 ALA A CA 1
ATOM 1344 C C . ALA A 1 175 ? 6.119 -10.187 3.114 1.00 96.31 175 ALA A C 1
ATOM 1346 O O . ALA A 1 175 ? 5.311 -10.647 3.921 1.00 96.31 175 ALA A O 1
ATOM 1347 N N . VAL A 1 176 ? 6.625 -8.955 3.230 1.00 96.81 176 VAL A N 1
ATOM 1348 C CA . VAL A 1 176 ? 6.286 -8.048 4.341 1.00 96.81 176 VAL A CA 1
ATOM 1349 C C . VAL A 1 176 ? 4.799 -7.687 4.323 1.00 96.81 176 VAL A C 1
ATOM 1351 O O . VAL A 1 176 ? 4.120 -7.861 5.333 1.00 96.81 176 VAL A O 1
ATOM 1354 N N . ARG A 1 177 ? 4.259 -7.270 3.169 1.00 93.25 177 ARG A N 1
ATOM 1355 C CA . ARG A 1 177 ? 2.841 -6.885 3.006 1.00 93.25 177 ARG A CA 1
ATOM 1356 C C . ARG A 1 177 ? 1.852 -7.985 3.366 1.00 93.25 177 ARG A C 1
ATOM 1358 O O . ARG A 1 177 ? 0.746 -7.680 3.792 1.00 93.25 177 ARG A O 1
ATOM 1365 N N . ARG A 1 178 ? 2.254 -9.243 3.201 1.00 92.25 178 ARG A N 1
ATOM 1366 C CA . ARG A 1 178 ? 1.451 -10.419 3.546 1.00 92.25 178 ARG A CA 1
ATOM 1367 C C . ARG A 1 178 ? 1.431 -10.701 5.046 1.00 92.25 178 ARG A C 1
ATOM 1369 O O . ARG A 1 178 ? 0.419 -11.156 5.560 1.00 92.25 178 ARG A O 1
ATOM 1376 N N . LEU A 1 179 ? 2.556 -10.494 5.726 1.00 95.00 179 LEU A N 1
ATOM 1377 C CA . LEU A 1 179 ? 2.724 -10.873 7.132 1.00 95.00 179 LEU A CA 1
ATOM 1378 C C . LEU A 1 179 ? 2.333 -9.750 8.094 1.00 95.00 179 LEU A C 1
ATOM 1380 O O . LEU A 1 179 ? 1.798 -10.019 9.165 1.00 95.00 179 LEU A O 1
ATOM 1384 N N . LEU A 1 180 ? 2.598 -8.499 7.712 1.00 94.38 180 LEU A N 1
ATOM 1385 C CA . LEU A 1 180 ? 2.374 -7.324 8.549 1.00 94.38 180 LEU A CA 1
ATOM 1386 C C . LEU A 1 180 ? 0.913 -7.162 9.015 1.00 94.38 180 LEU A C 1
ATOM 1388 O O . LEU A 1 180 ? 0.707 -6.925 10.204 1.00 94.38 180 LEU A O 1
ATOM 1392 N N . PRO A 1 181 ? -0.106 -7.342 8.159 1.00 89.62 181 PRO A N 1
ATOM 1393 C CA . PRO A 1 181 ? -1.501 -7.161 8.549 1.00 89.62 181 PRO A CA 1
ATOM 1394 C C . PRO A 1 181 ? -2.015 -7.919 9.750 1.00 89.62 181 PRO A C 1
ATOM 1396 O O . PRO A 1 181 ? -2.677 -7.341 10.608 1.00 89.62 181 PRO A O 1
ATOM 1399 N N . ALA A 1 182 ? -1.686 -9.209 9.820 1.00 88.19 182 ALA A N 1
ATOM 1400 C CA . ALA A 1 182 ? -2.141 -10.083 10.888 1.00 88.19 182 ALA A CA 1
ATOM 1401 C C . ALA A 1 182 ? -1.661 -9.585 12.260 1.00 88.19 182 ALA A C 1
ATOM 1403 O O . ALA A 1 182 ? -2.246 -9.926 13.283 1.00 88.19 182 ALA A O 1
ATOM 1404 N N . LEU A 1 183 ? -0.604 -8.766 12.274 1.00 90.81 183 LEU A N 1
ATOM 1405 C CA . LEU A 1 183 ? -0.058 -8.136 13.464 1.00 90.81 183 LEU A CA 1
ATOM 1406 C C . LEU A 1 183 ? -0.537 -6.683 13.643 1.00 90.81 183 LEU A C 1
ATOM 1408 O O . LEU A 1 183 ? -0.512 -6.195 14.767 1.00 90.81 183 LEU A O 1
ATOM 1412 N N . ASP A 1 184 ? -0.957 -5.985 12.586 1.00 88.88 184 ASP A N 1
ATOM 1413 C CA . ASP A 1 184 ? -1.293 -4.549 12.628 1.00 88.88 184 ASP A CA 1
ATOM 1414 C C . ASP A 1 184 ? -2.803 -4.269 12.767 1.00 88.88 184 ASP A C 1
ATOM 1416 O O . ASP A 1 184 ? -3.185 -3.229 13.304 1.00 88.88 184 ASP A O 1
ATOM 1420 N N . ILE A 1 185 ? -3.681 -5.189 12.341 1.00 88.25 185 ILE A N 1
ATOM 1421 C CA . ILE A 1 185 ? -5.141 -4.989 12.410 1.00 88.25 185 ILE A CA 1
ATOM 1422 C C . ILE A 1 185 ? -5.626 -4.868 13.858 1.00 88.25 185 ILE A C 1
ATOM 1424 O O . ILE A 1 185 ? -6.303 -3.897 14.189 1.00 88.25 185 ILE A O 1
ATOM 1428 N N . GLU A 1 186 ? -5.257 -5.808 14.732 1.00 88.81 186 GLU A N 1
ATOM 1429 C CA . GLU A 1 186 ? -5.751 -5.825 16.115 1.00 88.81 186 GLU A CA 1
ATOM 1430 C C . GLU A 1 186 ? -5.364 -4.551 16.896 1.00 88.81 186 GLU A C 1
ATOM 1432 O O . GLU A 1 186 ? -6.254 -3.906 17.459 1.00 88.81 186 GLU A O 1
ATOM 1437 N N . PRO A 1 187 ? -4.096 -4.083 16.884 1.00 87.94 187 PRO A N 1
ATOM 1438 C CA . PRO A 1 187 ? -3.750 -2.809 17.508 1.00 87.94 187 PRO A CA 1
ATOM 1439 C C . PRO A 1 187 ? -4.553 -1.612 16.979 1.00 87.94 187 PRO A C 1
ATOM 1441 O O . PRO A 1 187 ? -4.949 -0.745 17.765 1.00 87.94 187 PRO A O 1
ATOM 1444 N N . ARG A 1 188 ? -4.842 -1.561 15.670 1.00 88.75 188 ARG A N 1
ATOM 1445 C CA . ARG A 1 188 ? -5.677 -0.503 15.078 1.00 88.75 188 ARG A CA 1
ATOM 1446 C C . ARG A 1 188 ? -7.134 -0.599 15.516 1.00 88.75 188 ARG A C 1
ATOM 1448 O O . ARG A 1 188 ? -7.739 0.430 15.809 1.00 88.75 188 ARG A O 1
ATOM 1455 N N . SER A 1 189 ? -7.690 -1.802 15.622 1.00 92.31 189 SER A N 1
ATOM 1456 C CA . SER A 1 189 ? -9.037 -2.014 16.161 1.00 92.31 189 SER A CA 1
ATOM 1457 C C . SER A 1 189 ? -9.133 -1.563 17.623 1.00 92.31 189 SER A C 1
ATOM 1459 O O . SER A 1 189 ? -10.072 -0.859 17.990 1.00 92.31 189 SER A O 1
ATOM 1461 N N . GLN A 1 190 ? -8.118 -1.846 18.444 1.00 90.50 190 GLN A N 1
ATOM 1462 C CA . GLN A 1 190 ? -8.047 -1.335 19.819 1.00 90.50 190 GLN A CA 1
ATOM 1463 C C . GLN A 1 190 ? -7.882 0.191 19.873 1.00 90.50 190 GLN A C 1
ATOM 1465 O O . GLN A 1 190 ? -8.434 0.859 20.751 1.00 90.50 190 GLN A O 1
ATOM 1470 N N . GLN A 1 191 ? -7.138 0.783 18.935 1.00 87.00 191 GLN A N 1
ATOM 1471 C CA . GLN A 1 191 ? -7.055 2.238 18.796 1.00 87.00 191 GLN A CA 1
ATOM 1472 C C . GLN A 1 191 ? -8.420 2.850 18.446 1.00 87.00 191 GLN A C 1
ATOM 1474 O O . GLN A 1 191 ? -8.795 3.862 19.038 1.00 87.00 191 GLN A O 1
ATOM 1479 N N . LEU A 1 192 ? -9.176 2.226 17.540 1.00 91.38 192 LEU A N 1
ATOM 1480 C CA . LEU A 1 192 ? -10.516 2.663 17.153 1.00 91.38 192 LEU A CA 1
ATOM 1481 C C . LEU A 1 192 ? -11.488 2.642 18.341 1.00 91.38 192 LEU A C 1
ATOM 1483 O O . LEU A 1 192 ? -12.179 3.632 18.581 1.00 91.38 192 LEU A O 1
ATOM 1487 N N . LEU A 1 193 ? -11.482 1.565 19.134 1.00 93.00 193 LEU A N 1
ATOM 1488 C CA . LEU A 1 193 ? -12.300 1.454 20.348 1.00 93.00 193 LEU A CA 1
ATOM 1489 C C . LEU A 1 193 ? -11.959 2.545 21.371 1.00 93.00 193 LEU A C 1
ATOM 1491 O O . LEU A 1 193 ? -12.853 3.191 21.917 1.00 93.00 193 LEU A O 1
ATOM 1495 N N . ARG A 1 194 ? -10.665 2.804 21.604 1.00 88.19 194 ARG A N 1
ATOM 1496 C CA . ARG A 1 194 ? -10.222 3.887 22.500 1.00 88.19 194 ARG A CA 1
ATOM 1497 C C . ARG A 1 194 ? -10.651 5.261 21.994 1.00 88.19 194 ARG A C 1
ATOM 1499 O O . ARG A 1 194 ? -11.023 6.120 22.793 1.00 88.19 194 ARG A O 1
ATOM 1506 N N . LEU A 1 195 ? -10.596 5.476 20.681 1.00 86.50 195 LEU A N 1
ATOM 1507 C CA . LEU A 1 195 ? -11.032 6.717 20.052 1.00 86.50 195 LEU A CA 1
ATOM 1508 C C . LEU A 1 195 ? -12.540 6.932 20.240 1.00 86.50 195 LEU A C 1
ATOM 1510 O O . LEU A 1 195 ? -12.948 8.021 20.635 1.00 86.50 195 LEU A O 1
ATOM 1514 N N . GLU A 1 196 ? -13.342 5.880 20.055 1.00 92.12 196 GLU A N 1
ATOM 1515 C CA . GLU A 1 196 ? -14.788 5.902 20.294 1.00 92.12 196 GLU A CA 1
ATOM 1516 C C . GLU A 1 196 ? -15.125 6.204 21.757 1.00 92.12 196 GLU A C 1
ATOM 1518 O O . GLU A 1 196 ? -15.959 7.059 22.037 1.00 92.12 196 GLU A O 1
ATOM 1523 N N . GLN A 1 197 ? -14.447 5.553 22.705 1.00 92.81 197 GLN A N 1
ATOM 1524 C CA . GLN A 1 197 ? -14.687 5.762 24.136 1.00 92.81 197 GLN A CA 1
ATOM 1525 C C . GLN A 1 197 ? -14.353 7.186 24.593 1.00 92.81 197 GLN A C 1
ATOM 1527 O O . GLN A 1 197 ? -15.021 7.721 25.475 1.00 92.81 197 GLN A O 1
ATOM 1532 N N . ARG A 1 198 ? -13.308 7.796 24.020 1.00 87.69 198 ARG A N 1
ATOM 1533 C CA . ARG A 1 198 ? -12.833 9.125 24.433 1.00 87.69 198 ARG A CA 1
ATOM 1534 C C . ARG A 1 198 ? -13.550 10.266 23.725 1.00 87.69 198 ARG A C 1
ATOM 1536 O O . ARG A 1 198 ? -13.806 11.288 24.352 1.00 87.69 198 ARG A O 1
ATOM 1543 N N . LEU A 1 199 ? -13.813 10.118 22.428 1.00 85.12 199 LEU A N 1
ATOM 1544 C CA . LEU A 1 199 ? -14.280 11.208 21.564 1.00 85.12 199 LEU A CA 1
ATOM 1545 C C . LEU A 1 199 ? -15.613 10.904 20.864 1.00 85.12 199 LEU A C 1
ATOM 1547 O O . LEU A 1 199 ? -16.108 11.744 20.112 1.00 85.12 199 LEU A O 1
ATOM 1551 N N . GLY A 1 200 ? -16.190 9.721 21.084 1.00 89.75 200 GLY A N 1
ATOM 1552 C CA . GLY A 1 200 ? -17.340 9.233 20.331 1.00 89.75 200 GLY A CA 1
ATOM 1553 C C . GLY A 1 200 ? -16.998 8.891 18.878 1.00 89.75 200 GLY A C 1
ATOM 1554 O O . GLY A 1 200 ? -15.846 8.939 18.438 1.00 89.75 200 GLY A O 1
ATOM 1555 N N . ARG A 1 201 ? -18.032 8.557 18.100 1.00 92.94 201 ARG A N 1
ATOM 1556 C CA . ARG A 1 201 ? -17.905 8.347 16.651 1.00 92.94 201 ARG A CA 1
ATOM 1557 C C . ARG A 1 201 ? -17.887 9.695 15.937 1.00 92.94 201 ARG A C 1
ATOM 1559 O O . ARG A 1 201 ? -18.935 10.276 15.666 1.00 92.94 201 ARG A O 1
ATOM 1566 N N . ASN A 1 202 ? -16.688 10.196 15.667 1.00 87.94 202 ASN A N 1
ATOM 1567 C CA . ASN A 1 202 ? -16.436 11.449 14.955 1.00 87.94 202 ASN A CA 1
ATOM 1568 C C . ASN A 1 202 ? -15.684 11.201 13.628 1.00 87.94 202 ASN A C 1
ATOM 1570 O O . ASN A 1 202 ? -15.472 10.058 13.222 1.00 87.94 202 ASN A O 1
ATOM 1574 N N . ALA A 1 203 ? -15.248 12.268 12.950 1.00 89.94 203 ALA A N 1
ATOM 1575 C CA . ALA A 1 203 ? -14.530 12.166 11.675 1.00 89.94 203 ALA A CA 1
ATOM 1576 C C . ALA A 1 203 ? -13.217 11.356 11.751 1.00 89.94 203 ALA A C 1
ATOM 1578 O O . ALA A 1 203 ? -12.864 10.701 10.770 1.00 89.94 203 ALA A O 1
ATOM 1579 N N . HIS A 1 204 ? -12.518 11.365 12.897 1.00 88.81 204 HIS A N 1
ATOM 1580 C CA . HIS A 1 204 ? -11.310 10.558 13.128 1.00 88.81 204 HIS A CA 1
ATOM 1581 C C . HIS A 1 204 ? -11.646 9.080 13.259 1.00 88.81 204 HIS A C 1
ATOM 1583 O O . HIS A 1 204 ? -10.985 8.244 12.646 1.00 88.81 204 HIS A O 1
ATOM 1589 N N . TRP A 1 205 ? -12.691 8.768 14.028 1.00 91.38 205 TRP A N 1
ATOM 1590 C CA . TRP A 1 205 ? -13.177 7.402 14.180 1.00 91.38 205 TRP A CA 1
ATOM 1591 C C . TRP A 1 205 ? -13.583 6.825 12.828 1.00 91.38 205 TRP A C 1
ATOM 1593 O O . TRP A 1 205 ? -13.090 5.771 12.443 1.00 91.38 205 TRP A O 1
ATOM 1603 N N . ALA A 1 206 ? -14.378 7.570 12.059 1.00 93.62 206 ALA A N 1
ATOM 1604 C CA . ALA A 1 206 ? -14.830 7.129 10.746 1.00 93.62 206 ALA A CA 1
ATOM 1605 C C . ALA A 1 206 ? -13.665 6.904 9.771 1.00 93.62 206 ALA A C 1
ATOM 1607 O O . ALA A 1 206 ? -13.714 5.984 8.957 1.00 93.62 206 ALA A O 1
ATOM 1608 N N . LEU A 1 207 ? -12.621 7.744 9.834 1.00 92.38 207 LEU A N 1
ATOM 1609 C CA . LEU A 1 207 ? -11.454 7.601 8.964 1.00 92.38 207 LEU A CA 1
ATOM 1610 C C . LEU A 1 207 ? -10.672 6.336 9.304 1.00 92.38 207 LEU A C 1
ATOM 1612 O O . LEU A 1 207 ? -10.338 5.565 8.408 1.00 92.38 207 LEU A O 1
ATOM 1616 N N . LEU A 1 208 ? -10.394 6.113 10.590 1.00 91.50 208 LEU A N 1
ATOM 1617 C CA . LEU A 1 208 ? -9.668 4.928 11.032 1.00 91.50 208 LEU A CA 1
ATOM 1618 C C . LEU A 1 208 ? -10.463 3.647 10.743 1.00 91.50 208 LEU A C 1
ATOM 1620 O O . LEU A 1 208 ? -9.885 2.698 10.219 1.00 91.50 208 LEU A O 1
ATOM 1624 N N . ASP A 1 209 ? -11.771 3.641 11.011 1.00 94.38 209 ASP A N 1
ATOM 1625 C CA . ASP A 1 209 ? -12.665 2.521 10.698 1.00 94.38 209 ASP A CA 1
ATOM 1626 C C . ASP A 1 209 ? -12.631 2.176 9.201 1.00 94.38 209 ASP A C 1
ATOM 1628 O O . ASP A 1 209 ? -12.344 1.038 8.824 1.00 94.38 209 ASP A O 1
ATOM 1632 N N . TYR A 1 210 ? -12.798 3.178 8.332 1.00 95.38 210 TYR A N 1
ATOM 1633 C CA . TYR A 1 210 ? -12.721 2.969 6.888 1.00 95.38 210 TYR A CA 1
ATOM 1634 C C . TYR A 1 210 ? -11.351 2.440 6.441 1.00 95.38 210 TYR A C 1
ATOM 1636 O O . TYR A 1 210 ? -11.289 1.503 5.647 1.00 95.38 210 TYR A O 1
ATOM 1644 N N . MET A 1 211 ? -10.244 2.982 6.962 1.00 93.62 211 MET A N 1
ATOM 1645 C CA . MET A 1 211 ? -8.900 2.526 6.587 1.00 93.62 211 MET A CA 1
ATOM 1646 C C . MET A 1 211 ? -8.602 1.097 7.061 1.00 93.62 211 MET A C 1
ATOM 1648 O O . MET A 1 211 ? -7.934 0.355 6.336 1.00 93.62 211 MET A O 1
ATOM 1652 N N . ILE A 1 212 ? -9.111 0.692 8.232 1.00 92.44 212 ILE A N 1
ATOM 1653 C CA . ILE A 1 212 ? -9.044 -0.699 8.707 1.00 92.44 212 ILE A CA 1
ATOM 1654 C C . ILE A 1 212 ? -9.828 -1.601 7.752 1.00 92.44 212 ILE A C 1
ATOM 1656 O O . ILE A 1 212 ? -9.278 -2.573 7.242 1.00 92.44 212 ILE A O 1
ATOM 1660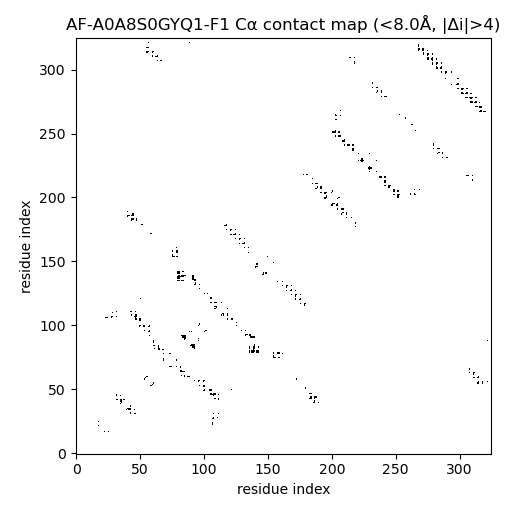 N N . GLN A 1 213 ? -11.082 -1.262 7.443 1.00 95.38 213 GLN A N 1
ATOM 1661 C CA . GLN A 1 213 ? -11.918 -2.083 6.562 1.00 95.38 213 GLN A CA 1
ATOM 1662 C C . GLN A 1 213 ? -11.368 -2.171 5.135 1.00 95.38 213 GLN A C 1
ATOM 1664 O O . GLN A 1 213 ? -11.388 -3.242 4.527 1.00 95.38 213 GLN A O 1
ATOM 1669 N N . ALA A 1 214 ? -10.834 -1.073 4.599 1.00 96.00 214 ALA A N 1
ATOM 1670 C CA . ALA A 1 214 ? -10.213 -1.054 3.281 1.00 96.00 214 ALA A CA 1
ATOM 1671 C C . ALA A 1 214 ? -8.992 -1.982 3.218 1.00 96.00 214 ALA A C 1
ATOM 1673 O O . ALA A 1 214 ? -8.840 -2.719 2.240 1.00 96.00 214 ALA A O 1
ATOM 1674 N N . ARG A 1 215 ? -8.162 -1.979 4.275 1.00 93.75 215 ARG A N 1
ATOM 1675 C CA . ARG A 1 215 ? -7.005 -2.871 4.426 1.00 93.75 215 ARG A CA 1
ATOM 1676 C C . ARG A 1 215 ? -7.444 -4.336 4.526 1.00 93.75 215 ARG A C 1
ATOM 1678 O O . ARG A 1 215 ? -6.970 -5.163 3.755 1.00 93.75 215 ARG A O 1
ATOM 1685 N N . SER A 1 216 ? -8.409 -4.644 5.390 1.00 93.81 216 SER A N 1
ATOM 1686 C CA . SER A 1 216 ? -8.949 -6.004 5.517 1.00 93.81 216 SER A CA 1
ATOM 1687 C C . SER A 1 216 ? -9.574 -6.507 4.211 1.00 93.81 216 SER A C 1
ATOM 1689 O O . SER A 1 216 ? -9.464 -7.686 3.884 1.00 93.81 216 SER A O 1
ATOM 1691 N N . THR A 1 217 ? -10.201 -5.617 3.434 1.00 96.06 217 THR A N 1
ATOM 1692 C CA . THR A 1 217 ? -10.793 -5.963 2.133 1.00 96.06 217 THR A CA 1
ATOM 1693 C C . THR A 1 217 ? -9.724 -6.370 1.122 1.00 96.06 217 THR A C 1
ATOM 1695 O O . THR A 1 217 ? -9.867 -7.419 0.496 1.00 96.06 217 THR A O 1
ATOM 1698 N N . VAL A 1 218 ? -8.638 -5.595 0.975 1.00 94.88 218 VAL A N 1
ATOM 1699 C CA . VAL A 1 218 ? -7.585 -5.948 0.006 1.00 94.88 218 VAL A CA 1
ATOM 1700 C C . VAL A 1 218 ? -6.909 -7.256 0.408 1.00 94.88 218 VAL A C 1
ATOM 1702 O O . VAL A 1 218 ? -6.699 -8.118 -0.434 1.00 94.88 218 VAL A O 1
ATOM 1705 N N . GLU A 1 219 ? -6.673 -7.474 1.701 1.00 92.50 219 GLU A N 1
ATOM 1706 C CA . GLU A 1 219 ? -6.088 -8.721 2.204 1.00 92.50 219 GLU A CA 1
ATOM 1707 C C . GLU A 1 219 ? -6.970 -9.935 1.982 1.00 92.50 219 GLU A C 1
ATOM 1709 O O . GLU A 1 219 ? -6.467 -10.997 1.615 1.00 92.50 219 GLU A O 1
ATOM 1714 N N . PHE A 1 220 ? -8.278 -9.787 2.188 1.00 93.88 220 PHE A N 1
ATOM 1715 C CA . PHE A 1 220 ? -9.238 -10.842 1.906 1.00 93.88 220 PHE A CA 1
ATOM 1716 C C . PHE A 1 220 ? -9.181 -11.246 0.428 1.00 93.88 220 PHE A C 1
ATOM 1718 O O . PHE A 1 220 ? -9.094 -12.435 0.111 1.00 93.88 220 PHE A O 1
ATOM 1725 N N . VAL A 1 221 ? -9.153 -10.260 -0.476 1.00 94.81 221 VAL A N 1
ATOM 1726 C CA . VAL A 1 221 ? -9.030 -10.494 -1.921 1.00 94.81 221 VAL A CA 1
ATOM 1727 C C . VAL A 1 221 ? -7.684 -11.146 -2.259 1.00 94.81 221 VAL A C 1
ATOM 1729 O O . VAL A 1 221 ? -7.659 -12.178 -2.925 1.00 94.81 221 VAL A O 1
ATOM 1732 N N . GLU A 1 222 ? -6.563 -10.617 -1.761 1.00 92.62 222 GLU A N 1
ATOM 1733 C CA . GLU A 1 222 ? -5.221 -11.171 -2.001 1.00 92.62 222 GLU A CA 1
ATOM 1734 C C . GLU A 1 222 ? -5.066 -12.605 -1.471 1.00 92.62 222 GLU A C 1
ATOM 1736 O O . GLU A 1 222 ? -4.446 -13.460 -2.110 1.00 92.62 222 GLU A O 1
ATOM 1741 N N . ALA A 1 223 ? -5.582 -12.889 -0.273 1.00 91.69 223 ALA A N 1
ATOM 1742 C CA . ALA A 1 223 ? -5.556 -14.223 0.311 1.00 91.69 223 ALA A CA 1
ATOM 1743 C C . ALA A 1 223 ? -6.407 -15.193 -0.510 1.00 91.69 223 ALA A C 1
ATOM 1745 O O . ALA A 1 223 ? -5.928 -16.277 -0.847 1.00 91.69 223 ALA A O 1
ATOM 1746 N N . GLY A 1 224 ? -7.619 -14.782 -0.881 1.00 92.75 224 GLY A N 1
ATOM 1747 C CA . GLY A 1 224 ? -8.538 -15.613 -1.640 1.00 92.75 224 GLY A CA 1
ATOM 1748 C C . GLY A 1 224 ? -8.065 -15.902 -3.069 1.00 92.75 224 GLY A C 1
ATOM 1749 O O . GLY A 1 224 ? -8.187 -17.038 -3.520 1.00 92.75 224 GLY A O 1
ATOM 1750 N N . VAL A 1 225 ? -7.450 -14.938 -3.767 1.00 90.88 225 VAL A N 1
ATOM 1751 C CA . VAL A 1 225 ? -6.824 -15.174 -5.085 1.00 90.88 225 VAL A CA 1
ATOM 1752 C C . VAL A 1 225 ? -5.684 -16.185 -4.963 1.00 90.88 225 VAL A C 1
ATOM 1754 O O . VAL A 1 225 ? -5.629 -17.167 -5.700 1.00 90.88 225 VAL A O 1
ATOM 1757 N N . ARG A 1 226 ? -4.794 -15.996 -3.984 1.00 89.75 226 ARG A N 1
ATOM 1758 C CA . ARG A 1 226 ? -3.635 -16.873 -3.758 1.00 89.75 226 ARG A CA 1
ATOM 1759 C C . ARG A 1 226 ? -4.032 -18.303 -3.396 1.00 89.75 226 ARG A C 1
ATOM 1761 O O . ARG A 1 226 ? -3.377 -19.246 -3.825 1.00 89.75 226 ARG A O 1
ATOM 1768 N N . GLN A 1 227 ? -5.060 -18.452 -2.567 1.00 93.19 227 GLN A N 1
ATOM 1769 C CA . GLN A 1 227 ? -5.568 -19.746 -2.110 1.00 93.19 227 GLN A CA 1
ATOM 1770 C C . GLN A 1 227 ? -6.584 -20.358 -3.081 1.00 93.19 227 GLN A C 1
ATOM 1772 O O . GLN A 1 227 ? -7.087 -21.442 -2.805 1.00 93.19 227 GLN A O 1
ATOM 1777 N N . GLN A 1 228 ? -6.893 -19.672 -4.190 1.00 90.75 228 GLN A N 1
ATOM 1778 C CA . GLN A 1 228 ? -7.936 -20.064 -5.143 1.00 90.75 228 GLN A CA 1
ATOM 1779 C C . GLN A 1 228 ? -9.296 -20.298 -4.460 1.00 90.75 228 GLN A C 1
ATOM 1781 O O . GLN A 1 228 ? -10.061 -21.179 -4.841 1.00 90.75 228 GLN A O 1
ATOM 1786 N N . SER A 1 229 ? -9.580 -19.517 -3.417 1.00 93.44 229 SER A N 1
ATOM 1787 C CA . SER A 1 229 ? -10.766 -19.645 -2.566 1.00 93.44 229 SER A CA 1
ATOM 1788 C C . SER A 1 229 ? -11.711 -18.449 -2.656 1.00 93.44 229 SER A C 1
ATOM 1790 O O . SER A 1 229 ? -12.813 -18.514 -2.114 1.00 93.44 229 SER A O 1
A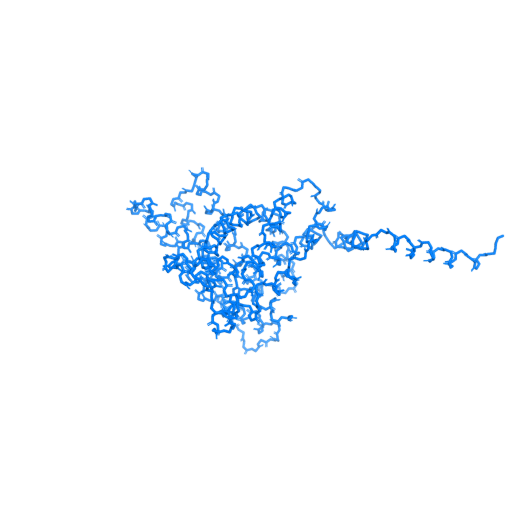TOM 1792 N N . LEU A 1 230 ? -11.304 -17.367 -3.333 1.00 93.44 230 LEU A N 1
ATOM 1793 C CA . LEU A 1 230 ? -12.152 -16.198 -3.549 1.00 93.44 230 LEU A CA 1
ATOM 1794 C C . LEU A 1 230 ? -13.316 -16.550 -4.483 1.00 93.44 230 LEU A C 1
ATOM 1796 O O . LEU A 1 230 ? -13.118 -17.138 -5.544 1.00 93.44 230 LEU A O 1
ATOM 1800 N N . THR A 1 231 ? -14.523 -16.149 -4.097 1.00 92.06 231 THR A N 1
ATOM 1801 C CA . THR A 1 231 ? -15.747 -16.317 -4.894 1.00 92.06 231 THR A CA 1
ATOM 1802 C C . THR A 1 231 ? -16.398 -14.964 -5.206 1.00 92.06 231 THR A C 1
ATOM 1804 O O . THR A 1 231 ? -16.214 -14.008 -4.440 1.00 92.06 231 THR A O 1
ATOM 1807 N N . PRO A 1 232 ? -17.212 -14.861 -6.276 1.00 92.19 232 PRO A N 1
ATOM 1808 C CA . PRO A 1 232 ? -17.952 -13.636 -6.590 1.00 92.19 232 PRO A CA 1
ATOM 1809 C C . PRO A 1 232 ? -18.855 -13.150 -5.445 1.00 92.19 232 PRO A C 1
ATOM 1811 O O . PRO A 1 232 ? -18.912 -11.950 -5.172 1.00 92.19 232 PRO A O 1
ATOM 1814 N N . ASP A 1 233 ? -19.514 -14.064 -4.727 1.00 92.81 233 ASP A N 1
ATOM 1815 C CA . ASP A 1 233 ? -20.405 -13.718 -3.610 1.00 92.81 233 ASP A CA 1
ATOM 1816 C C . ASP A 1 233 ? -19.635 -13.124 -2.427 1.00 92.81 233 ASP A C 1
ATOM 1818 O O . ASP A 1 233 ? -20.034 -12.098 -1.868 1.00 92.81 233 ASP A O 1
ATOM 1822 N N . GLN A 1 234 ? -18.493 -13.723 -2.082 1.00 94.31 234 GLN A N 1
ATOM 1823 C CA . GLN A 1 234 ? -17.603 -13.189 -1.055 1.00 94.31 234 GLN A CA 1
ATOM 1824 C C . GLN A 1 234 ? -17.073 -11.805 -1.442 1.00 94.31 234 GLN A C 1
ATOM 1826 O O . GLN A 1 234 ? -17.124 -10.887 -0.624 1.00 94.31 234 GLN A O 1
ATOM 1831 N N . LEU A 1 235 ? -16.620 -11.634 -2.691 1.00 94.88 235 LEU A N 1
ATOM 1832 C CA . LEU A 1 235 ? -16.154 -10.345 -3.204 1.00 94.88 235 LEU A CA 1
ATOM 1833 C C . LEU A 1 235 ? -17.267 -9.286 -3.149 1.00 94.88 235 LEU A C 1
ATOM 1835 O O . LEU A 1 235 ? -17.033 -8.159 -2.711 1.00 94.88 235 LEU A O 1
ATOM 1839 N N . THR A 1 236 ? -18.497 -9.653 -3.515 1.00 93.62 236 THR A N 1
ATOM 1840 C CA . THR A 1 236 ? -19.664 -8.765 -3.417 1.00 93.62 236 THR A CA 1
ATOM 1841 C C . THR A 1 236 ? -19.923 -8.344 -1.978 1.00 93.62 236 THR A C 1
ATOM 1843 O O . THR A 1 236 ? -20.194 -7.173 -1.711 1.00 93.62 236 THR A O 1
ATOM 1846 N N . GLN A 1 237 ? -19.870 -9.291 -1.040 1.00 94.75 237 GLN A N 1
ATOM 1847 C CA . GLN A 1 237 ? -20.143 -9.027 0.365 1.00 94.75 237 GLN A CA 1
ATOM 1848 C C . GLN A 1 237 ? -19.141 -8.029 0.948 1.00 94.75 237 GLN A C 1
ATOM 1850 O O . GLN A 1 237 ? -19.570 -7.026 1.523 1.00 94.75 237 GLN A O 1
ATOM 1855 N N . VAL A 1 238 ? -17.837 -8.264 0.768 1.00 94.62 238 VAL A N 1
ATOM 1856 C CA . VAL A 1 238 ? -16.799 -7.369 1.308 1.00 94.62 238 VAL A CA 1
ATOM 1857 C C . VAL A 1 238 ? -16.831 -5.997 0.631 1.00 94.62 238 VAL A C 1
ATOM 1859 O O . VAL A 1 238 ? -16.739 -4.976 1.307 1.00 94.62 238 VAL A O 1
ATOM 1862 N N . THR A 1 239 ? -17.094 -5.945 -0.681 1.00 95.25 239 THR A N 1
ATOM 1863 C CA . THR A 1 239 ? -17.233 -4.678 -1.423 1.00 95.25 239 THR A CA 1
ATOM 1864 C C . THR A 1 239 ? -18.433 -3.871 -0.930 1.00 95.25 239 THR A C 1
ATOM 1866 O O . THR A 1 239 ? -18.345 -2.657 -0.745 1.00 95.25 239 THR A O 1
ATOM 1869 N N . ARG A 1 240 ? -19.564 -4.538 -0.661 1.00 95.00 240 ARG A N 1
ATOM 1870 C CA . ARG A 1 240 ? -20.768 -3.891 -0.125 1.00 95.00 240 ARG A CA 1
ATOM 1871 C C . ARG A 1 240 ? -20.534 -3.336 1.276 1.00 95.00 240 ARG A C 1
ATOM 1873 O O . ARG A 1 240 ? -20.956 -2.216 1.540 1.00 95.00 240 ARG A O 1
ATOM 1880 N N . GLN A 1 241 ? -19.873 -4.094 2.150 1.00 95.25 241 GLN A N 1
ATOM 1881 C CA . GLN A 1 241 ? -19.530 -3.641 3.502 1.00 95.25 241 GLN A CA 1
ATOM 1882 C C . GLN A 1 241 ? -18.627 -2.404 3.452 1.00 95.25 241 GLN A C 1
ATOM 1884 O O . GLN A 1 241 ? -18.949 -1.386 4.061 1.00 95.25 241 GLN A O 1
ATOM 1889 N N . LEU A 1 242 ? -17.567 -2.443 2.639 1.00 96.56 242 LEU A N 1
ATOM 1890 C CA . LEU A 1 242 ? -16.668 -1.303 2.481 1.00 96.56 242 LEU A CA 1
ATOM 1891 C C . LEU A 1 242 ? -17.395 -0.064 1.934 1.00 96.56 242 LEU A C 1
ATOM 1893 O O . LEU A 1 242 ? -17.184 1.045 2.426 1.00 96.56 242 LEU A O 1
ATOM 1897 N N . ARG A 1 243 ? -18.289 -0.242 0.952 1.00 96.44 243 ARG A N 1
ATOM 1898 C CA . ARG A 1 243 ? -19.113 0.846 0.404 1.00 96.44 243 ARG A CA 1
ATOM 1899 C C . ARG A 1 243 ? -20.066 1.431 1.441 1.00 96.44 243 ARG A C 1
ATOM 1901 O O . ARG A 1 243 ? -20.197 2.645 1.514 1.00 96.44 243 ARG A O 1
ATOM 1908 N N . GLN A 1 244 ? -20.707 0.598 2.257 1.00 95.69 244 GLN A N 1
ATOM 1909 C CA . GLN A 1 244 ? -21.579 1.078 3.331 1.00 95.69 244 GLN A CA 1
ATOM 1910 C C . GLN A 1 244 ? -20.808 1.967 4.308 1.00 95.69 244 GLN A C 1
ATOM 1912 O O . GLN A 1 244 ? -21.294 3.036 4.666 1.00 95.69 244 GLN A O 1
ATOM 1917 N N . THR A 1 245 ? -19.591 1.571 4.678 1.00 94.25 245 THR A N 1
ATOM 1918 C CA . THR A 1 245 ? -18.708 2.370 5.538 1.00 94.25 245 THR A CA 1
ATOM 1919 C C . THR A 1 245 ? -18.267 3.661 4.858 1.00 94.25 245 THR A C 1
ATOM 1921 O O . THR A 1 245 ? -18.298 4.728 5.474 1.00 94.25 245 THR A O 1
ATOM 1924 N N . TRP A 1 246 ? -17.926 3.593 3.566 1.00 95.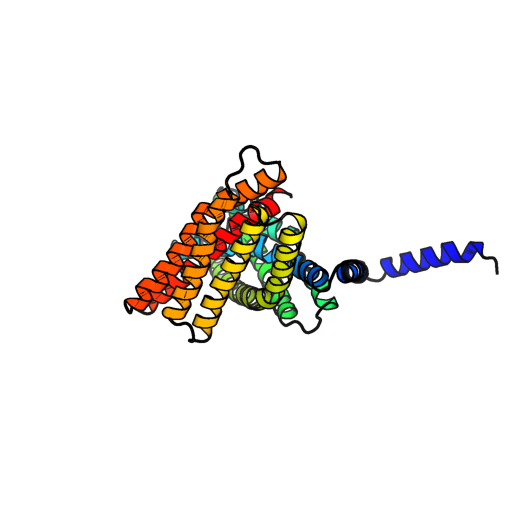56 246 TRP A N 1
ATOM 1925 C CA . TRP A 1 246 ? -17.650 4.776 2.758 1.00 95.56 246 TRP A CA 1
ATOM 1926 C C . TRP A 1 246 ? -18.833 5.740 2.792 1.00 95.56 246 TRP A C 1
ATOM 1928 O O . TRP A 1 246 ? -18.660 6.889 3.179 1.00 95.56 246 TRP A O 1
ATOM 1938 N N . ASP A 1 247 ? -20.041 5.306 2.451 1.00 94.94 247 ASP A N 1
ATOM 1939 C CA . ASP A 1 247 ? -21.219 6.173 2.366 1.00 94.94 247 ASP A CA 1
ATOM 1940 C C . ASP A 1 247 ? -21.630 6.720 3.743 1.00 94.94 247 ASP A C 1
ATOM 1942 O O . ASP A 1 247 ? -21.924 7.912 3.889 1.00 94.94 247 ASP A O 1
ATOM 1946 N N . ALA A 1 248 ? -21.545 5.885 4.782 1.00 91.69 248 ALA A N 1
ATOM 1947 C CA . ALA A 1 248 ? -21.811 6.267 6.164 1.00 91.69 248 ALA A CA 1
ATOM 1948 C C . ALA A 1 248 ? -20.867 7.368 6.667 1.00 91.69 248 ALA A C 1
ATOM 1950 O O . ALA A 1 248 ? -21.241 8.097 7.586 1.00 91.69 248 ALA A O 1
ATOM 1951 N N . ARG A 1 249 ? -19.685 7.563 6.058 1.00 91.19 249 ARG A N 1
ATOM 1952 C CA . ARG A 1 249 ? -18.745 8.625 6.459 1.00 91.19 249 ARG A CA 1
ATOM 1953 C C . ARG A 1 249 ? -19.381 10.013 6.448 1.00 91.19 249 ARG A C 1
ATOM 1955 O O . ARG A 1 249 ? -19.036 10.852 7.274 1.00 91.19 249 ARG A O 1
ATOM 1962 N N . GLN A 1 250 ? -20.329 10.255 5.538 1.00 91.12 250 GLN A N 1
ATOM 1963 C CA . GLN A 1 250 ? -20.928 11.574 5.307 1.00 91.12 250 GLN A CA 1
ATOM 1964 C C . GLN A 1 250 ? -21.613 12.150 6.550 1.00 91.12 250 GLN A C 1
ATOM 1966 O O . GLN A 1 250 ? -21.676 13.369 6.705 1.00 91.12 250 GLN A O 1
ATOM 1971 N N . GLN A 1 251 ? -22.088 11.295 7.460 1.00 91.38 251 GLN A N 1
ATOM 1972 C CA . GLN A 1 251 ? -22.675 11.743 8.724 1.00 91.38 251 GLN A CA 1
ATOM 1973 C C . GLN A 1 251 ? -21.637 12.374 9.669 1.00 91.38 251 GLN A C 1
ATOM 1975 O O . GLN A 1 251 ? -21.996 13.200 10.501 1.00 91.38 251 GLN A O 1
ATOM 1980 N N . TYR A 1 252 ? -20.356 12.027 9.513 1.00 88.56 252 TYR A N 1
ATOM 1981 C CA . TYR A 1 252 ? -19.257 12.482 10.365 1.00 88.56 252 TYR A CA 1
ATOM 1982 C C . TYR A 1 252 ? -18.473 13.661 9.773 1.00 88.56 252 TYR A C 1
ATOM 1984 O O . TYR A 1 252 ? -17.725 14.311 10.496 1.00 88.56 252 TYR A O 1
ATOM 1992 N N . LEU A 1 253 ? -18.635 13.950 8.475 1.00 86.56 253 LEU A N 1
ATOM 1993 C CA . LEU A 1 253 ? -17.918 15.036 7.788 1.00 86.56 253 LEU A CA 1
ATOM 1994 C C . LEU A 1 253 ? -18.605 16.404 7.913 1.00 86.56 253 LEU A C 1
ATOM 1996 O O . LEU A 1 253 ? -18.010 17.430 7.589 1.00 86.56 253 LEU A O 1
ATOM 2000 N N . LYS A 1 254 ? -19.867 16.442 8.354 1.00 78.62 254 LYS A N 1
ATOM 2001 C CA . LYS A 1 254 ? -20.634 17.686 8.479 1.00 78.62 254 LYS A CA 1
ATOM 2002 C C . LYS A 1 254 ? -20.320 18.372 9.805 1.00 78.62 254 LYS A C 1
ATOM 2004 O O . LYS A 1 254 ? -20.933 18.069 10.823 1.00 78.62 254 LYS A O 1
ATOM 2009 N N . THR A 1 255 ? -19.400 19.332 9.782 1.00 72.62 255 THR A N 1
ATOM 2010 C CA . THR A 1 255 ? -19.061 20.159 10.951 1.00 72.62 255 THR A CA 1
ATOM 2011 C C . THR A 1 255 ? -19.117 21.642 10.591 1.00 72.62 255 THR A C 1
ATOM 2013 O O . THR A 1 255 ? -18.481 22.052 9.624 1.00 72.62 255 THR A O 1
ATOM 2016 N N . GLY A 1 256 ? -19.869 22.449 11.351 1.00 70.88 256 GLY A N 1
ATOM 2017 C CA . GLY A 1 256 ? -20.054 23.881 11.063 1.00 70.88 256 GLY A CA 1
ATOM 2018 C C . GLY A 1 256 ? -18.794 24.728 11.280 1.00 70.88 256 GLY A C 1
ATOM 2019 O O . GLY A 1 256 ? -18.464 25.554 10.436 1.00 70.88 256 GLY A O 1
ATOM 2020 N N . GLN A 1 257 ? -18.073 24.499 12.381 1.00 80.19 257 GLN A N 1
ATOM 2021 C CA . GLN A 1 257 ? -16.759 25.092 12.654 1.00 80.19 257 GLN A CA 1
ATOM 2022 C C . GLN A 1 257 ? -15.851 24.019 13.278 1.00 80.19 257 GLN A C 1
ATOM 2024 O O . GLN A 1 257 ? -15.969 23.757 14.476 1.00 80.19 257 GLN A O 1
ATOM 2029 N N . PRO A 1 258 ? -15.023 23.325 12.476 1.00 83.88 258 PRO A N 1
ATOM 2030 C CA . PRO A 1 258 ? -14.093 22.323 12.988 1.00 83.88 258 PRO A CA 1
ATOM 2031 C C . PRO A 1 258 ? -12.938 22.976 13.761 1.00 83.88 258 PRO A C 1
ATOM 2033 O O . PRO A 1 258 ? -12.474 24.055 13.405 1.00 83.88 258 PRO A O 1
ATOM 2036 N N . ASP A 1 259 ? -12.452 22.312 14.812 1.00 83.50 259 ASP A N 1
ATOM 2037 C CA . ASP A 1 259 ? -11.166 22.664 15.420 1.00 83.50 259 ASP A CA 1
ATOM 2038 C C . ASP A 1 259 ? -9.990 22.220 14.527 1.00 83.50 259 ASP A C 1
ATOM 2040 O O . ASP A 1 259 ? -10.166 21.468 13.569 1.00 83.50 259 ASP A O 1
ATOM 2044 N N . LYS A 1 260 ? -8.762 22.641 14.856 1.00 81.62 260 LYS A N 1
ATOM 2045 C CA . LYS A 1 260 ? -7.562 22.342 14.052 1.00 81.62 260 LYS A CA 1
ATOM 2046 C C . LYS A 1 260 ? -7.319 20.839 13.836 1.00 81.62 260 LYS A C 1
ATOM 2048 O O . LYS A 1 260 ? -6.837 20.437 12.780 1.00 81.62 260 LYS A O 1
ATOM 2053 N N . ASN A 1 261 ? -7.627 19.999 14.824 1.00 78.44 261 ASN A N 1
ATOM 2054 C CA . ASN A 1 261 ? -7.465 18.547 14.690 1.00 78.44 261 ASN A CA 1
ATOM 2055 C C . ASN A 1 261 ? -8.519 17.979 13.731 1.00 78.44 261 ASN A C 1
ATOM 2057 O O . ASN A 1 261 ? -8.223 17.152 12.872 1.00 78.44 261 ASN A O 1
ATOM 2061 N N . THR A 1 262 ? -9.750 18.471 13.835 1.00 83.38 262 THR A N 1
ATOM 2062 C CA . THR A 1 262 ? -10.850 18.117 12.943 1.00 83.38 262 THR A CA 1
ATOM 2063 C C . THR A 1 262 ? -10.577 18.601 11.515 1.00 83.38 262 THR A C 1
ATOM 2065 O O . THR A 1 262 ? -10.816 17.866 10.564 1.00 83.38 262 THR A O 1
ATOM 2068 N N . GLU A 1 263 ? -9.985 19.779 11.325 1.00 86.50 263 GLU A N 1
ATOM 2069 C CA . GLU A 1 263 ? -9.537 20.247 10.007 1.00 86.50 263 GLU A CA 1
ATOM 2070 C C . GLU A 1 263 ? -8.518 19.293 9.368 1.00 86.50 263 GLU A C 1
ATOM 2072 O O . GLU A 1 263 ? -8.631 18.980 8.183 1.00 86.50 263 GLU A O 1
ATOM 2077 N N . GLN A 1 264 ? -7.558 18.774 10.143 1.00 85.06 264 GLN A N 1
ATOM 2078 C CA . GLN A 1 264 ? -6.568 17.817 9.639 1.00 85.06 264 GLN A CA 1
ATOM 2079 C C . GLN A 1 264 ? -7.211 16.514 9.158 1.00 85.06 264 GLN A C 1
ATOM 2081 O O . GLN A 1 264 ? -6.878 16.033 8.073 1.00 85.06 264 GLN A O 1
ATOM 2086 N N . VAL A 1 265 ? -8.150 15.944 9.919 1.00 87.12 265 VAL A N 1
ATOM 2087 C CA . VAL A 1 265 ? -8.834 14.717 9.483 1.00 87.12 265 VAL A CA 1
ATOM 2088 C C . VAL A 1 265 ? -9.763 14.969 8.296 1.00 87.12 265 VAL A C 1
ATOM 2090 O O . VAL A 1 265 ? -9.834 14.141 7.390 1.00 87.12 265 VAL A O 1
ATOM 2093 N N . LEU A 1 266 ? -10.441 16.119 8.243 1.00 90.25 266 LEU A N 1
ATOM 2094 C CA . LEU A 1 266 ? -11.263 16.494 7.091 1.00 90.25 266 LEU A CA 1
ATOM 2095 C C . LEU A 1 266 ? -10.401 16.678 5.836 1.00 90.25 266 LEU A C 1
ATOM 2097 O O . LEU A 1 266 ? -10.797 16.252 4.752 1.00 90.25 266 LEU A O 1
ATOM 2101 N N . TYR A 1 267 ? -9.198 17.234 5.981 1.00 89.19 267 TYR A N 1
ATOM 2102 C CA . TYR A 1 267 ? -8.224 17.305 4.898 1.00 89.19 267 TYR A CA 1
ATOM 2103 C C . TYR A 1 267 ? -7.775 15.912 4.436 1.00 89.19 267 TYR A C 1
ATOM 2105 O O . TYR A 1 267 ? -7.733 15.655 3.235 1.00 89.19 267 TYR A O 1
ATOM 2113 N N . LEU A 1 268 ? -7.512 14.973 5.353 1.00 89.44 268 LEU A N 1
ATOM 2114 C CA . LEU A 1 268 ? -7.226 13.582 4.977 1.00 89.44 268 LEU A CA 1
ATOM 2115 C C . LEU A 1 268 ? -8.384 12.950 4.201 1.00 89.44 268 LEU A C 1
ATOM 2117 O O . LEU A 1 268 ? -8.149 12.323 3.171 1.00 89.44 268 LEU A O 1
ATOM 2121 N N . TRP A 1 269 ? -9.627 13.162 4.637 1.00 92.88 269 TRP A N 1
ATOM 2122 C CA . TRP A 1 269 ? -10.811 12.703 3.910 1.00 92.88 269 TRP A CA 1
ATOM 2123 C C . TRP A 1 269 ? -10.890 13.260 2.488 1.00 92.88 269 TRP A C 1
ATOM 2125 O O . TRP A 1 269 ? -11.223 12.519 1.565 1.00 92.88 269 TRP A O 1
ATOM 2135 N N . GLN A 1 270 ? -10.556 14.539 2.297 1.00 92.62 270 GLN A N 1
ATOM 2136 C CA . GLN A 1 270 ? -10.476 15.148 0.966 1.00 92.62 270 GLN A CA 1
ATOM 2137 C C . GLN A 1 270 ? -9.384 14.496 0.114 1.00 92.62 270 GLN A C 1
ATOM 2139 O O . GLN A 1 270 ? -9.620 14.188 -1.052 1.00 92.62 270 GLN A O 1
ATOM 2144 N N . LEU A 1 271 ? -8.206 14.247 0.692 1.00 91.56 271 LEU A N 1
ATOM 2145 C CA . LEU A 1 271 ? -7.090 13.621 -0.017 1.00 91.56 271 LEU A CA 1
ATOM 2146 C C . LEU A 1 271 ? -7.392 12.189 -0.455 1.00 91.56 271 LEU A C 1
ATOM 2148 O O . LEU A 1 271 ? -6.939 11.783 -1.523 1.00 91.56 271 LEU A O 1
ATOM 2152 N N . ILE A 1 272 ? -8.134 11.428 0.352 1.00 93.44 272 ILE A N 1
ATOM 2153 C CA . ILE A 1 272 ? -8.469 10.040 0.021 1.00 93.44 272 ILE A CA 1
ATOM 2154 C C . ILE A 1 272 ? -9.770 9.896 -0.773 1.00 93.44 272 ILE A C 1
ATOM 2156 O O . ILE A 1 272 ? -10.092 8.782 -1.171 1.00 93.44 272 ILE A O 1
ATOM 2160 N N . ALA A 1 273 ? -10.520 10.978 -1.016 1.00 93.88 273 ALA A N 1
ATOM 2161 C CA . ALA A 1 273 ? -11.831 10.927 -1.667 1.00 93.88 273 ALA A CA 1
ATOM 2162 C C . ALA A 1 273 ? -11.774 10.236 -3.039 1.00 93.88 273 ALA A C 1
ATOM 2164 O O . ALA A 1 273 ? -12.398 9.198 -3.251 1.00 93.88 273 ALA A O 1
ATOM 2165 N N . GLN A 1 274 ? -10.970 10.784 -3.949 1.00 95.06 274 GLN A N 1
ATOM 2166 C CA . GLN A 1 274 ? -10.816 10.261 -5.303 1.00 95.06 274 GLN A CA 1
ATOM 2167 C C . GLN A 1 274 ? -10.141 8.875 -5.354 1.00 95.06 274 GLN A C 1
ATOM 2169 O O . GLN A 1 274 ? -10.707 7.988 -5.997 1.00 95.06 274 GLN A O 1
ATOM 2174 N N . PRO A 1 275 ? -9.004 8.610 -4.678 1.00 94.81 275 PRO A N 1
ATOM 2175 C CA . PRO A 1 275 ? -8.417 7.267 -4.702 1.00 94.81 275 PRO A CA 1
ATOM 2176 C C . PRO A 1 275 ? -9.291 6.222 -3.982 1.00 94.81 275 PRO A C 1
ATOM 2178 O O . PRO A 1 275 ? -9.312 5.062 -4.385 1.00 94.81 275 PRO A O 1
ATOM 2181 N N . GLY A 1 276 ? -10.074 6.612 -2.970 1.00 95.50 276 GLY A N 1
ATOM 2182 C CA . GLY A 1 276 ? -11.052 5.733 -2.323 1.00 95.50 276 GLY A CA 1
ATOM 2183 C C . GLY A 1 276 ? -12.189 5.318 -3.263 1.00 95.50 276 GLY A C 1
ATOM 2184 O O . GLY A 1 276 ? -12.540 4.141 -3.326 1.00 95.50 276 GLY A O 1
ATOM 2185 N N . GLU A 1 277 ? -12.715 6.247 -4.066 1.00 96.12 277 GLU A N 1
ATOM 2186 C CA . GLU A 1 277 ? -13.697 5.926 -5.113 1.00 96.12 277 GLU A CA 1
ATOM 2187 C C . GLU A 1 277 ? -13.115 5.023 -6.203 1.00 96.12 277 GLU A C 1
ATOM 2189 O O . GLU A 1 277 ? -13.789 4.104 -6.670 1.00 96.12 277 GLU A O 1
ATOM 2194 N N . GLN A 1 278 ? -11.859 5.246 -6.596 1.00 96.38 278 GLN A N 1
ATOM 2195 C CA . GLN A 1 278 ? -11.173 4.387 -7.562 1.00 96.38 278 GLN A CA 1
ATOM 2196 C C . GLN A 1 278 ? -10.974 2.969 -7.030 1.00 96.38 278 GLN A C 1
ATOM 2198 O O . GLN A 1 278 ? -11.201 2.014 -7.772 1.00 96.38 278 GLN A O 1
ATOM 2203 N N . TYR A 1 279 ? -10.619 2.822 -5.753 1.00 97.81 279 TYR A N 1
ATOM 2204 C CA . TYR A 1 279 ? -10.512 1.519 -5.105 1.00 97.81 279 TYR A CA 1
ATOM 2205 C C . TYR A 1 279 ? -11.854 0.771 -5.097 1.00 97.81 279 TYR A C 1
ATOM 2207 O O . TYR A 1 279 ? -11.924 -0.377 -5.540 1.00 97.81 279 TYR A O 1
ATOM 2215 N N . LEU A 1 280 ? -12.943 1.438 -4.699 1.00 97.69 280 LEU A N 1
ATOM 2216 C CA . LEU A 1 280 ? -14.294 0.865 -4.753 1.00 97.69 280 LEU A CA 1
ATOM 2217 C C . LEU A 1 280 ? -14.700 0.473 -6.180 1.00 97.69 280 LEU A C 1
ATOM 2219 O O . LEU A 1 280 ? -15.237 -0.611 -6.398 1.00 97.69 280 LEU A O 1
ATOM 2223 N N . LYS A 1 281 ? -14.399 1.320 -7.169 1.00 97.44 281 LYS A N 1
ATOM 2224 C CA . LYS A 1 281 ? -14.682 1.038 -8.581 1.00 97.44 281 LYS A CA 1
ATOM 2225 C C . LYS A 1 281 ? -13.887 -0.160 -9.109 1.00 97.44 281 LYS A C 1
ATOM 2227 O O . LYS A 1 281 ? -14.408 -0.911 -9.936 1.00 97.44 281 LYS A O 1
ATOM 2232 N N . ALA A 1 282 ? -12.640 -0.333 -8.673 1.00 97.94 282 ALA A N 1
ATOM 2233 C CA . ALA A 1 282 ? -11.825 -1.487 -9.043 1.00 97.94 282 ALA A CA 1
ATOM 2234 C C . ALA A 1 282 ? -12.429 -2.785 -8.484 1.00 97.94 282 ALA A C 1
ATOM 2236 O O . ALA A 1 282 ? -12.562 -3.756 -9.225 1.00 97.94 282 ALA A O 1
ATOM 2237 N N . LEU A 1 283 ? -12.892 -2.771 -7.228 1.00 97.88 283 LEU A N 1
ATOM 2238 C CA . LEU A 1 283 ? -13.605 -3.901 -6.622 1.00 97.88 283 LEU A CA 1
ATOM 2239 C C . LEU A 1 283 ? -14.905 -4.234 -7.372 1.00 97.88 283 LEU A C 1
ATOM 2241 O O . LEU A 1 283 ? -15.147 -5.398 -7.691 1.00 97.88 283 LEU A O 1
ATOM 2245 N N . ASP A 1 284 ? -15.711 -3.223 -7.718 1.00 96.31 284 ASP A N 1
ATOM 2246 C CA . ASP A 1 284 ? -16.931 -3.426 -8.513 1.00 96.31 284 ASP A CA 1
ATOM 2247 C C . ASP A 1 284 ? -16.623 -4.012 -9.898 1.00 96.31 284 ASP A C 1
ATOM 2249 O O . ASP A 1 284 ? -17.381 -4.835 -10.410 1.00 96.31 284 ASP A O 1
ATOM 2253 N N . THR A 1 285 ? -15.533 -3.554 -10.520 1.00 97.19 285 THR A N 1
ATOM 2254 C CA . THR A 1 285 ? -15.113 -3.994 -11.855 1.00 97.19 285 THR A CA 1
ATOM 2255 C C . THR A 1 285 ? -14.671 -5.448 -11.818 1.00 97.19 285 THR A C 1
ATOM 2257 O O . THR A 1 285 ? -15.219 -6.238 -12.578 1.00 97.19 285 THR A O 1
ATOM 2260 N N . LEU A 1 286 ? -13.798 -5.819 -10.875 1.00 97.19 286 LEU A N 1
ATOM 2261 C CA . LEU A 1 286 ? -13.397 -7.209 -10.663 1.00 97.19 286 LEU A CA 1
ATOM 2262 C C . LEU A 1 286 ? -14.619 -8.104 -10.431 1.00 97.19 286 LEU A C 1
ATOM 2264 O O . LEU A 1 286 ? -14.732 -9.171 -11.024 1.00 97.19 286 LEU A O 1
ATOM 2268 N N . HIS A 1 287 ? -15.561 -7.661 -9.596 1.00 95.25 287 HIS A N 1
ATOM 2269 C CA . HIS A 1 287 ? -16.781 -8.413 -9.331 1.00 95.25 287 HIS A CA 1
ATOM 2270 C C . HIS A 1 287 ? -17.635 -8.608 -10.591 1.00 95.25 287 HIS A C 1
ATOM 2272 O O . HIS A 1 287 ? -18.016 -9.737 -10.906 1.00 95.25 287 HIS A O 1
ATOM 2278 N N . ARG A 1 288 ? -17.926 -7.529 -11.323 1.00 95.88 288 ARG A N 1
ATOM 2279 C CA . ARG A 1 288 ? -18.739 -7.584 -12.544 1.00 95.88 288 ARG A CA 1
ATOM 2280 C C . ARG A 1 288 ? -18.089 -8.463 -13.606 1.00 95.88 288 ARG A C 1
ATOM 2282 O O . ARG A 1 288 ? -18.765 -9.318 -14.174 1.00 95.88 288 ARG A O 1
ATOM 2289 N N . ASP A 1 289 ? -16.808 -8.248 -13.879 1.00 96.56 289 ASP A N 1
ATOM 2290 C CA . ASP A 1 289 ? -16.094 -8.943 -14.945 1.00 96.56 289 ASP A CA 1
ATOM 2291 C C . ASP A 1 289 ? -15.958 -10.442 -14.586 1.00 96.56 289 ASP A C 1
ATOM 2293 O O . ASP A 1 289 ? -16.102 -11.304 -15.453 1.00 96.56 289 ASP A O 1
ATOM 2297 N N . TRP A 1 290 ? -15.855 -10.786 -13.295 1.00 93.88 290 TRP A N 1
ATOM 2298 C CA . TRP A 1 290 ? -15.934 -12.175 -12.828 1.00 93.88 290 TRP A CA 1
ATOM 2299 C C . TRP A 1 290 ? -17.322 -12.795 -13.020 1.00 93.88 290 TRP A C 1
ATOM 2301 O O . TRP A 1 290 ? -17.428 -13.889 -13.571 1.00 93.88 290 TRP A O 1
ATOM 2311 N N . GLN A 1 291 ? -18.407 -12.109 -12.643 1.00 94.12 291 GLN A N 1
ATOM 2312 C CA . GLN A 1 291 ? -19.772 -12.603 -12.895 1.00 94.12 291 GLN A CA 1
ATOM 2313 C C . GLN A 1 291 ? -20.050 -12.831 -14.388 1.00 94.12 291 GLN A C 1
ATOM 2315 O O . GLN A 1 291 ? -20.808 -13.725 -14.764 1.00 94.12 291 GLN A O 1
ATOM 2320 N N . GLN A 1 292 ? -19.425 -12.025 -15.243 1.00 95.44 292 GLN A N 1
ATOM 2321 C CA . GLN A 1 292 ? -19.522 -12.131 -16.695 1.00 95.44 292 GLN A CA 1
ATOM 2322 C C . GLN A 1 292 ? -18.581 -13.182 -17.293 1.00 95.44 292 GLN A C 1
ATOM 2324 O O . GLN A 1 292 ? -18.563 -13.334 -18.510 1.00 95.44 292 GLN A O 1
ATOM 2329 N N . HIS A 1 293 ? -17.853 -13.935 -16.461 1.00 94.81 293 HIS A N 1
ATOM 2330 C CA . HIS A 1 293 ? -16.890 -14.948 -16.891 1.00 94.81 293 HIS A CA 1
ATOM 2331 C C . HIS A 1 293 ? -15.834 -14.372 -17.847 1.00 94.81 293 HIS A C 1
ATOM 2333 O O . HIS A 1 293 ? -15.494 -14.995 -18.851 1.00 94.81 293 HIS A O 1
ATOM 2339 N N . ALA A 1 294 ? -15.338 -13.165 -17.553 1.00 96.06 294 ALA A N 1
ATOM 2340 C CA . ALA A 1 294 ? -14.264 -12.558 -18.323 1.00 96.06 294 ALA A CA 1
ATOM 2341 C C . ALA A 1 294 ? -13.019 -13.458 -18.360 1.00 96.06 294 ALA A C 1
ATOM 2343 O O . ALA A 1 294 ? -12.761 -14.250 -17.450 1.00 96.06 294 ALA A O 1
ATOM 2344 N N . GLU A 1 295 ? -12.229 -13.302 -19.420 1.00 96.00 295 GLU A N 1
ATOM 2345 C CA . GLU A 1 295 ? -11.010 -14.079 -19.631 1.00 96.00 295 GLU A CA 1
ATOM 2346 C C . GLU A 1 295 ? -10.017 -13.929 -18.459 1.00 96.00 295 GLU A C 1
ATOM 2348 O O . GLU A 1 295 ? -9.925 -12.849 -17.865 1.00 96.00 295 GLU A O 1
ATOM 2353 N N . PRO A 1 296 ? -9.197 -14.953 -18.149 1.00 93.25 296 PRO A N 1
ATOM 2354 C CA . PRO A 1 296 ? -8.295 -14.931 -16.993 1.00 93.25 296 PRO A CA 1
ATOM 2355 C C . PRO A 1 296 ? -7.365 -13.715 -16.929 1.00 93.25 296 PRO A C 1
ATOM 2357 O O . PRO A 1 296 ? -7.131 -13.175 -15.849 1.00 93.25 296 PRO A O 1
ATOM 2360 N N . GLN A 1 297 ? -6.870 -13.246 -18.080 1.00 94.12 297 GLN A N 1
ATOM 2361 C CA . GLN A 1 297 ? -6.020 -12.055 -18.135 1.00 94.12 297 GLN A CA 1
ATOM 2362 C C . GLN A 1 297 ? -6.762 -10.808 -17.644 1.00 94.12 297 GLN A C 1
ATOM 2364 O O . GLN A 1 297 ? -6.211 -10.030 -16.873 1.00 94.12 297 GLN A O 1
ATOM 2369 N N . ARG A 1 298 ? -8.034 -10.652 -18.027 1.00 96.38 298 ARG A N 1
ATOM 2370 C CA . ARG A 1 298 ? -8.862 -9.520 -17.610 1.00 96.38 298 ARG A CA 1
ATOM 2371 C C . ARG A 1 298 ? -9.068 -9.512 -16.094 1.00 96.38 298 ARG A C 1
ATOM 2373 O O . ARG A 1 298 ? -8.904 -8.471 -15.470 1.00 96.38 298 ARG A O 1
ATOM 2380 N N . LEU A 1 299 ? -9.345 -10.675 -15.503 1.00 93.75 299 LEU A N 1
ATOM 2381 C CA . LEU A 1 299 ? -9.480 -10.818 -14.048 1.00 93.75 299 LEU A CA 1
ATOM 2382 C C . LEU A 1 299 ? -8.160 -10.552 -13.311 1.00 93.75 299 LEU A C 1
ATOM 2384 O O . LEU A 1 299 ? -8.168 -9.973 -12.225 1.00 93.75 299 LEU A O 1
ATOM 2388 N N . SER A 1 300 ? -7.026 -10.935 -13.908 1.00 93.12 300 SER A N 1
ATOM 2389 C CA . SER A 1 300 ? -5.699 -10.596 -13.385 1.00 93.12 300 SER A CA 1
ATOM 2390 C C . SER A 1 300 ? -5.472 -9.082 -13.382 1.00 93.12 300 SER A C 1
ATOM 2392 O O . SER A 1 300 ? -5.028 -8.530 -12.375 1.00 93.12 300 SER A O 1
ATOM 2394 N N . ASP A 1 301 ? -5.811 -8.401 -14.477 1.00 94.38 301 ASP A N 1
ATOM 2395 C CA . ASP A 1 301 ? -5.678 -6.946 -14.598 1.00 94.38 301 ASP A CA 1
ATOM 2396 C C . ASP A 1 301 ? -6.588 -6.215 -13.597 1.00 94.38 301 ASP A C 1
ATOM 2398 O O . ASP A 1 301 ? -6.151 -5.277 -12.926 1.00 94.38 301 ASP A O 1
ATOM 2402 N N . ASP A 1 302 ? -7.832 -6.672 -13.429 1.00 96.25 302 ASP A N 1
ATOM 2403 C CA . ASP A 1 302 ? -8.770 -6.097 -12.463 1.00 96.25 302 ASP A CA 1
ATOM 2404 C C . ASP A 1 302 ? -8.299 -6.311 -11.011 1.00 96.25 302 ASP A C 1
ATOM 2406 O O . ASP A 1 302 ? -8.381 -5.397 -10.188 1.00 96.25 302 ASP A O 1
ATOM 2410 N N . TYR A 1 303 ? -7.726 -7.476 -10.687 1.00 94.94 303 TYR A N 1
ATOM 2411 C CA . TYR A 1 303 ? -7.084 -7.717 -9.389 1.00 94.94 303 TYR A CA 1
ATOM 2412 C C . TYR A 1 303 ? -5.894 -6.772 -9.147 1.00 94.94 303 TYR A C 1
ATOM 2414 O O . TYR A 1 303 ? -5.754 -6.196 -8.060 1.00 94.94 303 TYR A O 1
ATOM 2422 N N . HIS A 1 304 ? -5.056 -6.545 -10.161 1.00 93.12 304 HIS A N 1
ATOM 2423 C CA . HIS A 1 304 ? -3.985 -5.554 -10.068 1.00 93.12 304 HIS A CA 1
ATOM 2424 C C . HIS A 1 304 ? -4.537 -4.141 -9.845 1.00 93.12 304 HIS A C 1
ATOM 2426 O O . HIS A 1 304 ? -4.012 -3.416 -9.000 1.00 93.12 304 HIS A O 1
ATOM 2432 N N . ALA A 1 305 ? -5.638 -3.771 -10.504 1.00 95.44 305 ALA A N 1
ATOM 2433 C CA . ALA A 1 305 ? -6.297 -2.486 -10.287 1.00 95.44 305 ALA A CA 1
ATOM 2434 C C . ALA A 1 305 ? -6.830 -2.324 -8.849 1.00 95.44 305 ALA A C 1
ATOM 2436 O O . ALA A 1 305 ? -6.741 -1.231 -8.287 1.00 95.44 305 ALA A O 1
ATOM 2437 N N . VAL A 1 306 ? -7.330 -3.395 -8.219 1.00 96.69 306 VAL A N 1
ATOM 2438 C CA . VAL A 1 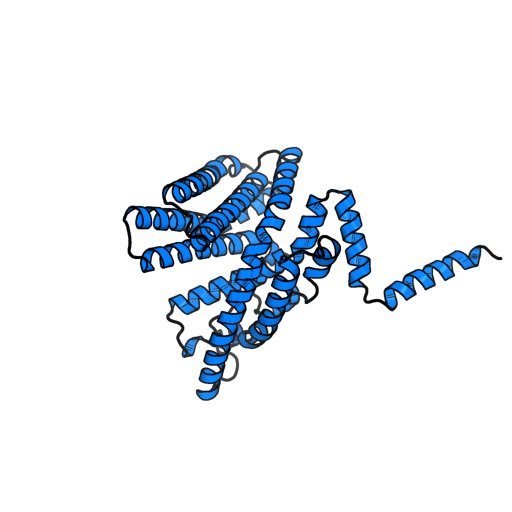306 ? -7.767 -3.385 -6.807 1.00 96.69 306 VAL A CA 1
ATOM 2439 C C . VAL A 1 306 ? -6.593 -3.075 -5.875 1.00 96.69 306 VAL A C 1
ATOM 2441 O O . VAL A 1 306 ? -6.681 -2.164 -5.049 1.00 96.69 306 VAL A O 1
ATOM 2444 N N . THR A 1 307 ? -5.476 -3.792 -6.028 1.00 93.19 307 THR A N 1
ATOM 2445 C CA . THR A 1 307 ? -4.279 -3.578 -5.191 1.00 93.19 307 THR A CA 1
ATOM 2446 C C . THR A 1 307 ? -3.668 -2.189 -5.405 1.00 93.19 307 THR A C 1
ATOM 2448 O O . THR A 1 307 ? -3.336 -1.502 -4.438 1.00 93.19 307 THR A O 1
ATOM 2451 N N . GLN A 1 308 ? -3.610 -1.720 -6.654 1.00 92.81 308 GLN A N 1
ATOM 2452 C CA . GLN A 1 308 ? -3.179 -0.366 -6.997 1.00 92.81 308 GLN A CA 1
ATOM 2453 C C . GLN A 1 308 ? -4.095 0.711 -6.398 1.00 92.81 308 GLN A C 1
ATOM 2455 O O . GLN A 1 308 ? -3.601 1.696 -5.851 1.00 92.81 308 GLN A O 1
ATOM 2460 N N . GLY A 1 309 ? -5.418 0.544 -6.485 1.00 94.75 309 GLY A N 1
ATOM 2461 C CA . GLY A 1 309 ? -6.379 1.494 -5.922 1.00 94.75 309 GLY A CA 1
ATOM 2462 C C . GLY A 1 309 ? -6.214 1.647 -4.409 1.00 94.75 309 GLY A C 1
ATOM 2463 O O . GLY A 1 309 ? -6.199 2.766 -3.891 1.00 94.75 309 GLY A O 1
ATOM 2464 N N . TYR A 1 310 ? -5.996 0.532 -3.706 1.00 95.56 310 TYR A N 1
ATOM 2465 C CA . TYR A 1 310 ? -5.678 0.557 -2.281 1.00 95.56 310 TYR A CA 1
ATOM 2466 C C . TYR A 1 310 ? -4.357 1.293 -1.992 1.00 95.56 310 TYR A C 1
ATOM 2468 O O . TYR A 1 310 ? -4.323 2.153 -1.109 1.00 95.56 310 TYR A O 1
ATOM 2476 N N . ASP A 1 311 ? -3.286 1.010 -2.742 1.00 93.44 311 ASP A N 1
ATOM 2477 C CA . ASP A 1 311 ? -1.985 1.670 -2.561 1.00 93.44 311 ASP A CA 1
ATOM 2478 C C . ASP A 1 311 ? -2.062 3.186 -2.798 1.00 93.44 311 ASP A C 1
ATOM 2480 O O . ASP A 1 311 ? -1.489 3.956 -2.024 1.00 93.44 311 ASP A O 1
ATOM 2484 N N . GLN A 1 312 ? -2.823 3.642 -3.800 1.00 93.00 312 GLN A N 1
ATOM 2485 C CA . GLN A 1 312 ? -3.072 5.071 -4.027 1.00 93.00 312 GLN A CA 1
ATOM 2486 C C . GLN A 1 312 ? -3.795 5.706 -2.834 1.00 93.00 312 GLN A C 1
ATOM 2488 O O . GLN A 1 312 ? -3.403 6.765 -2.342 1.00 93.00 312 GLN A O 1
ATOM 2493 N N . MET A 1 313 ? -4.830 5.050 -2.315 1.00 93.94 313 MET A N 1
ATOM 2494 C CA . MET A 1 313 ? -5.566 5.553 -1.159 1.00 93.94 313 MET A CA 1
ATOM 2495 C C . MET A 1 313 ? -4.678 5.622 0.091 1.00 93.94 313 MET A C 1
ATOM 2497 O O . MET A 1 313 ? -4.647 6.650 0.773 1.00 93.94 313 MET A O 1
ATOM 2501 N N . LEU A 1 314 ? -3.914 4.562 0.368 1.00 92.25 314 LEU A N 1
ATOM 2502 C CA . LEU A 1 314 ? -2.982 4.494 1.493 1.00 92.25 314 LEU A CA 1
ATOM 2503 C C . LEU A 1 314 ? -1.890 5.564 1.387 1.00 92.25 314 LEU A C 1
ATOM 2505 O O . LEU A 1 314 ? -1.555 6.222 2.373 1.00 92.25 314 LEU A O 1
ATOM 2509 N N . TYR A 1 315 ? -1.363 5.780 0.187 1.00 89.94 315 TYR A N 1
ATOM 2510 C CA . TYR A 1 315 ? -0.423 6.850 -0.099 1.00 89.94 315 TYR A CA 1
ATOM 2511 C C . TYR A 1 315 ? -0.982 8.219 0.331 1.00 89.94 315 TYR A C 1
ATOM 2513 O O . TYR A 1 315 ? -0.343 8.940 1.104 1.00 89.94 315 TYR A O 1
ATOM 2521 N N . HIS A 1 316 ? -2.194 8.568 -0.108 1.00 89.56 316 HIS A N 1
ATOM 2522 C CA . HIS A 1 316 ? -2.828 9.846 0.229 1.00 89.56 316 HIS A CA 1
ATOM 2523 C C . HIS A 1 316 ? -3.164 9.969 1.721 1.00 89.56 316 HIS A C 1
ATOM 2525 O O . HIS A 1 316 ? -2.928 11.026 2.311 1.00 89.56 316 HIS A O 1
ATOM 2531 N N . TYR A 1 317 ? -3.619 8.885 2.352 1.00 88.00 317 TYR A N 1
ATOM 2532 C CA . TYR A 1 317 ? -3.864 8.826 3.795 1.00 88.00 317 TYR A CA 1
ATOM 2533 C C . TYR A 1 317 ? -2.603 9.155 4.612 1.00 88.00 317 TYR A C 1
ATOM 2535 O O . TYR A 1 317 ? -2.651 9.920 5.573 1.00 88.00 317 TYR A O 1
ATOM 2543 N N . ASN A 1 318 ? -1.440 8.658 4.186 1.00 84.06 318 ASN A N 1
ATOM 2544 C CA . ASN A 1 318 ? -0.170 8.885 4.879 1.00 84.06 318 ASN A CA 1
ATOM 2545 C C . ASN A 1 318 ? 0.474 10.252 4.578 1.00 84.06 318 ASN A C 1
ATOM 2547 O O . ASN A 1 318 ? 1.616 10.493 4.971 1.00 84.06 318 ASN A O 1
ATOM 2551 N N . LYS A 1 319 ? -0.205 11.172 3.877 1.00 75.50 319 LYS A N 1
ATOM 2552 C CA . LYS A 1 319 ? 0.383 12.471 3.502 1.00 75.50 319 LYS A CA 1
ATOM 2553 C C . LYS A 1 319 ? 0.745 13.337 4.710 1.00 75.50 319 LYS A C 1
ATOM 2555 O O . LYS A 1 319 ? 1.823 13.919 4.718 1.00 75.50 319 LYS A O 1
ATOM 2560 N N . LEU A 1 320 ? -0.101 13.385 5.743 1.00 65.00 320 LEU A N 1
ATOM 2561 C CA . LEU A 1 320 ? 0.198 14.190 6.936 1.00 65.00 320 LEU A CA 1
ATOM 2562 C C . LEU A 1 320 ? 1.400 13.658 7.724 1.00 65.00 320 LEU A C 1
ATOM 2564 O O . LEU A 1 320 ? 2.183 14.451 8.238 1.00 65.00 320 LEU A O 1
ATOM 2568 N N . ALA A 1 321 ? 1.596 12.336 7.751 1.00 57.44 321 ALA A N 1
ATOM 2569 C CA . ALA A 1 321 ? 2.791 11.730 8.336 1.00 57.44 321 ALA A CA 1
ATOM 2570 C C . ALA A 1 321 ? 4.074 12.096 7.563 1.00 57.44 321 ALA A C 1
ATOM 2572 O O . ALA A 1 321 ? 5.154 12.086 8.140 1.00 57.44 321 ALA A O 1
ATOM 2573 N N . ARG A 1 322 ? 3.962 12.456 6.276 1.00 57.72 322 ARG A N 1
ATOM 2574 C CA . ARG A 1 322 ? 5.089 12.905 5.441 1.00 57.72 322 ARG A CA 1
ATOM 2575 C C . ARG A 1 322 ? 5.389 14.387 5.561 1.00 57.72 322 ARG A C 1
ATOM 2577 O O . ARG A 1 322 ? 6.540 14.764 5.444 1.00 57.72 322 ARG A O 1
ATOM 2584 N N . SER A 1 323 ? 4.371 15.220 5.774 1.00 50.22 323 SER A N 1
ATOM 2585 C CA . SER A 1 323 ? 4.532 16.678 5.861 1.00 50.22 323 SER A CA 1
ATOM 2586 C C . SER A 1 323 ? 5.009 17.179 7.230 1.00 50.22 323 SER A C 1
ATOM 2588 O O . SER A 1 323 ? 5.199 18.379 7.395 1.00 50.22 323 SER A O 1
ATOM 2590 N N . GLN A 1 324 ? 5.111 16.301 8.233 1.00 40.50 324 GLN A N 1
ATOM 2591 C CA . GLN A 1 324 ? 5.591 16.644 9.581 1.00 40.50 324 GLN A CA 1
ATOM 2592 C C . GLN A 1 324 ? 7.122 16.547 9.735 1.00 40.50 324 GLN A C 1
ATOM 2594 O O . GLN A 1 324 ? 7.629 16.778 10.833 1.00 40.50 324 GLN A O 1
ATOM 2599 N N . TYR A 1 325 ? 7.844 16.251 8.650 1.00 34.47 325 TYR A N 1
ATOM 2600 C CA . TYR A 1 325 ? 9.303 16.129 8.574 1.00 34.47 325 TYR A CA 1
ATOM 2601 C C . TYR A 1 325 ? 9.836 16.832 7.321 1.00 34.47 325 TYR A C 1
ATOM 2603 O O . TYR A 1 325 ? 11.056 17.108 7.296 1.00 34.47 325 TYR A O 1
#

Secondary structure (DSSP, 8-state):
--GGGHHHHHHHHHHHHHHHS-THHHHHHHHHHHHHHH-HHHHHHHHHHHHHHHIIIIIHHHHHHHHHHHHTT--GGGGGGTT-THHHHSS-HHHHHHHH--TTTTHHHHHH-TT-THHHHHHHHHHHHHHHHHHHTTHHHHHTT-SPPPPHHHHHHHHHHHHHHHHHHHHHHHHHHHHSHHHHHHHHHHHHHHHHHHH-S-HHHHHHHHHHHHHHHHHHHHHHHHTT---HHHHHHHHHHHHHHHHHTHHHH--SS--HHHHHHHHHHHHHHHHHHHHHHHHHHHHHHHHTT--HHHHHHHHHHHHHHHHHHHHHHTHHHHHT-

Radius of gyration: 22.95 Å; Cα contacts (8 Å, |Δi|>4): 321; chains: 1; bounding box: 55×45×78 Å

Solvent-accessible surface area (backbone atoms only — not comparable to full-atom values): 17387 Å² total; per-residue (Å²): 133,71,74,84,54,54,61,62,52,50,51,51,53,56,52,50,57,50,70,76,46,75,57,62,62,66,52,42,52,52,51,41,51,57,30,45,71,77,30,69,48,50,27,47,43,64,21,42,44,44,47,53,43,22,42,57,69,40,49,39,54,48,51,54,28,52,50,53,34,54,74,69,65,57,48,66,90,49,53,67,36,42,57,40,36,36,91,75,66,79,38,44,44,44,60,39,38,62,73,41,50,48,100,61,43,53,59,41,31,49,71,78,44,69,84,44,72,49,52,64,29,43,52,51,27,53,65,41,45,53,61,46,30,64,74,36,40,55,4,51,45,48,67,71,66,52,76,81,82,72,51,71,71,52,42,53,51,48,45,53,52,48,56,56,44,51,53,55,33,50,54,27,46,52,46,31,67,66,47,48,52,84,66,49,50,62,31,51,53,54,49,46,53,51,41,33,74,76,68,39,87,35,49,61,38,47,50,52,52,45,54,51,48,54,51,54,45,53,49,51,52,55,49,17,59,76,67,74,66,62,45,63,68,58,51,49,52,52,50,50,52,48,48,52,50,57,63,57,38,60,76,42,69,73,60,96,79,65,53,77,70,50,47,52,45,51,49,37,50,61,54,22,47,64,34,45,52,46,22,54,48,23,49,52,46,36,39,51,42,55,76,67,66,52,56,71,69,56,50,50,52,28,51,49,42,29,57,49,20,47,44,51,22,53,45,38,56,47,44,67,77,57,73,76,112

pLDDT: mean 84.73, std 16.24, range [33.81, 98.06]

Sequence (325 aa):
MNPNWLLPIGLVLGLTLVGLAGASKPLGRLDLWLDHQDSPSTAQANALAPIVNCMNQVDVPWRLAHQAFMAEGAPRAKAPEAYDLYAYSHQDIDALYRLNCPGRITDKLQVLAPDSPLLPATVRYLQVLGPFAALTKDSFMRKMGIGRPLTEAQLDEFARQLAQQSEAYLEASNAVRRLLPALDIEPRSQQLLRLEQRLGRNAHWALLDYMIQARSTVEFVEAGVRQQSLTPDQLTQVTRQLRQTWDARQQYLKTGQPDKNTEQVLYLWQLIAQPGEQYLKALDTLHRDWQQHAEPQRLSDDYHAVTQGYDQMLYHYNKLARSQY